Protein 3DHN (pdb70)

Organism: Bacteroides thetaiotaomicron (strain ATCC 29148 / DSM 2079 / JCM 5827 / CCUG 10774 / NCTC 10582 / VPI-5482 / E50) (NCBI:txid226186)

Radius of gyration: 16.66 Å; Cα contacts (8 Å, |Δi|>4): 402; chains: 1; bounding box: 47×48×40 Å

Solvent-accessible surface a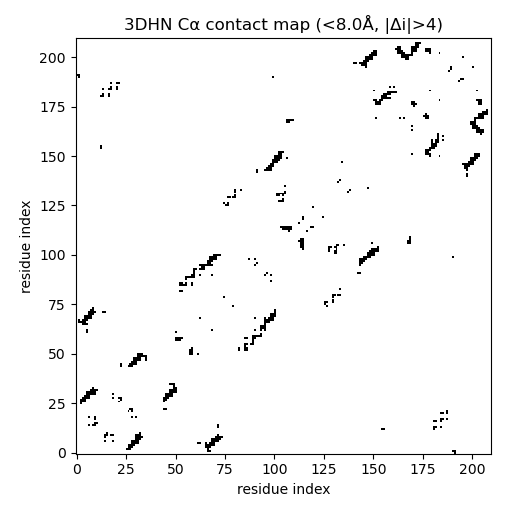rea: 11402 Å² total

B-factor: mean 38.13, std 8.8, range [13.3, 70.25]

Foldseek 3Di:
DFAEEEEEALDDLQSVLLVVLQVVVRHQYEYEHCDCVVDPDDDPSYHYYYFDLLDLQRLLVVLAPGQEYEYPDDWVPVSGLSSVVSNVNSNVNNPHAEYEEAE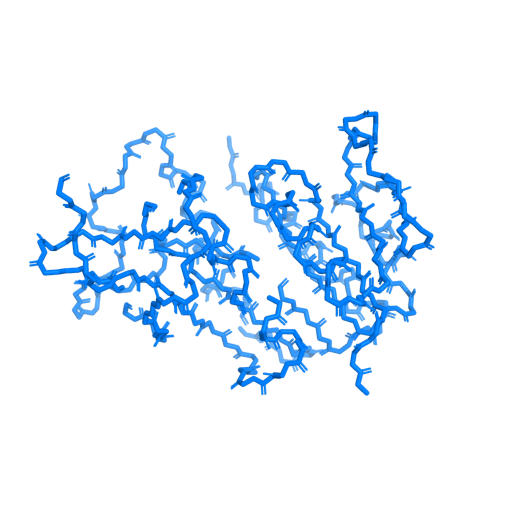QQQAAADVPHGVVPPPDDPVCVSTNVSRNCSCVPPLVDDSHWYEYEYEWNEEADDQPLDWDKFFRYDAEPVGGWHDHSNVSSNVVVCVVPPDGTSGYMYIGHHDDDD

Nearest PDB structures (foldseek):
  3dhn-assembly1_A  TM=1.003E+00  e=3.493E-45  Bacteroides thetaiotaomicron
  4jgb-assembly2_B  TM=8.885E-01  e=5.072E-21  Burkholderia pseudomallei K96243
  4jgb-assembly1_A  TM=8.930E-01  e=7.730E-21  Burkholderia pseudomallei K96243
  2zcv-assembly1_A  TM=7.170E-01  e=7.552E-07  Escherichia coli
  6c49-assembly1_A  TM=3.368E-01  e=5.350E-04  Acinetobacter baumannii

Sequence (210 aa):
KVKKIVLIGASGFVGSALLNEALNRGFEVTAVVRHPEKIKIENEHLKVKKADVSSLDEVCEVCKGADAVISAFNPIYDETIKVYLTIIDGVKKAGVNRFLVGGAGSLFIAPGLRLDSGEVPENILPGVKALGEFYLNFLKEKEIDWVFFSPAADRPGVRTGRYRLGKDDIVDIVGNSHISVEDYAAAIDELEHPKHHQERFTIGYLEHHH

Secondary structure (DSSP, 8-state):
---EEEEET--HHHHHHHHHHHHTTT-EEEEE-S-GGG-----TTEEEE---TT-HHHHHHHHTT-SEEEE------SHHHHHHHHHHHHHHHTT-SEE----STTSEEETTEE---S-S-GGGHHHHHHHHHHHHHT----SSEEEEEE-------------EEES-----TTS-----HHHHHH--HHHHS----SEEEEEE--S---

CATH classification: 3.40.50.720

InterPro domains:
  IPR016040 NAD(P)-binding domain [PF13460] (11-208)
  IPR036291 NAD(P)-binding domain superfamily [SSF51735] (4-218)
  IPR051606 Polyketide Oxidoreductase-like [PTHR43355] (3-218)

Structure (mmCIF, N/CA/C/O backbone):
data_3DHN
#
_entry.id   3DHN
#
_cell.length_a   51.339
_cell.length_b   54.007
_cell.length_c   93.451
_cell.angle_alpha   90.00
_cell.angle_beta   90.00
_cell.angle_gamma   90.00
#
_symmetry.space_group_name_H-M   'P 21 21 21'
#
loop_
_entity.id
_entity.type
_entity.pdbx_description
1 polymer 'NAD-dependent epimerase/dehydratase'
2 water water
#
loop_
_atom_site.group_PDB
_atom_site.id
_atom_site.type_symbol
_atom_site.label_atom_id
_atom_site.label_alt_id
_atom_site.label_comp_id
_atom_site.label_asym_id
_atom_site.label_entity_id
_atom_site.label_seq_id
_atom_site.pdbx_PDB_ins_code
_atom_site.Cartn_x
_atom_site.Cartn_y
_atom_site.Cartn_z
_atom_site.occupancy
_atom_site.B_iso_or_equiv
_atom_site.auth_seq_id
_atom_site.auth_comp_id
_atom_site.auth_asym_id
_atom_site.auth_atom_id
_atom_site.pdbx_PDB_model_num
ATOM 1 N N . LYS A 1 3 ? 14.729 25.073 12.881 1.00 47.38 3 LYS A N 1
ATOM 2 C CA . LYS A 1 3 ? 14.590 24.039 13.949 1.00 47.33 3 LYS A CA 1
ATOM 3 C C . LYS A 1 3 ? 15.207 24.526 15.253 1.00 46.76 3 LYS A C 1
ATOM 4 O O . LYS A 1 3 ? 15.980 25.487 15.269 1.00 46.63 3 LYS A O 1
ATOM 6 N N . VAL A 1 4 ? 14.867 23.858 16.348 1.00 44.89 4 VAL A N 1
ATOM 7 C CA . VAL A 1 4 ? 15.404 24.235 17.644 1.00 42.25 4 VAL A CA 1
ATOM 8 C C . VAL A 1 4 ? 16.801 23.646 17.818 1.00 40.91 4 VAL A C 1
ATOM 9 O O . VAL A 1 4 ? 17.003 22.445 17.648 1.00 40.18 4 VAL A O 1
ATOM 13 N N . LYS A 1 5 ? 17.763 24.502 18.153 1.00 39.99 5 LYS A N 1
ATOM 14 C CA . LYS A 1 5 ? 19.139 24.060 18.349 1.00 39.04 5 LYS A CA 1
ATOM 15 C C . LYS A 1 5 ? 19.703 24.497 19.698 1.00 39.76 5 LYS A C 1
ATOM 16 O O . LYS A 1 5 ? 20.277 23.690 20.428 1.00 39.43 5 LYS A O 1
ATOM 22 N N . LYS A 1 6 ? 19.541 25.776 20.031 1.00 41.17 6 LYS A N 1
ATOM 23 C CA . LYS A 1 6 ? 20.042 26.299 21.296 1.00 42.45 6 LYS A CA 1
ATOM 24 C C . LYS A 1 6 ? 18.937 26.440 22.335 1.00 41.79 6 LYS A C 1
ATOM 25 O O . LYS A 1 6 ? 17.901 27.053 22.072 1.00 41.62 6 LYS A O 1
ATOM 31 N N . ILE A 1 7 ? 19.172 25.881 23.518 1.00 41.00 7 ILE A N 1
ATOM 32 C CA . ILE A 1 7 ? 18.189 25.928 24.592 1.00 40.33 7 ILE A CA 1
ATOM 33 C C . ILE A 1 7 ? 18.799 26.206 25.959 1.00 39.25 7 ILE A C 1
ATOM 34 O O . ILE A 1 7 ? 19.999 26.001 26.184 1.00 39.13 7 ILE A O 1
ATOM 39 N N . VAL A 1 8 ? 17.953 26.679 26.866 1.00 37.27 8 VAL A N 1
ATOM 40 C CA . VAL A 1 8 ? 18.352 26.953 28.235 1.00 35.45 8 VAL A CA 1
ATOM 41 C C . VAL A 1 8 ? 17.523 26.028 29.122 1.00 35.72 8 VAL A C 1
ATOM 42 O O . VAL A 1 8 ? 16.311 25.901 28.933 1.00 34.65 8 VAL A O 1
ATOM 46 N N . LEU A 1 9 ? 18.177 25.380 30.081 1.00 35.98 9 LEU A N 1
ATOM 47 C CA . LEU A 1 9 ? 17.493 24.478 30.998 1.00 34.33 9 LEU A CA 1
ATOM 48 C C . LEU A 1 9 ? 17.625 25.076 32.393 1.00 34.09 9 LEU A C 1
ATOM 49 O O . LEU A 1 9 ? 18.715 25.085 32.973 1.00 34.09 9 LEU A O 1
ATOM 54 N N . ILE A 1 10 ? 16.526 25.597 32.923 1.00 32.56 10 ILE A N 1
ATOM 55 C CA . ILE A 1 10 ? 16.534 26.195 34.255 1.00 32.42 10 ILE A CA 1
ATOM 56 C C . ILE A 1 10 ? 16.230 25.144 35.325 1.00 33.02 10 ILE A C 1
ATOM 57 O O . ILE A 1 10 ? 15.195 24.463 35.280 1.00 32.90 10 ILE A O 1
ATOM 62 N N . GLY A 1 11 ? 17.146 25.013 36.280 1.00 32.78 11 GLY A N 1
ATOM 63 C CA . GLY A 1 11 ? 16.980 24.037 37.336 1.00 32.97 11 GLY A CA 1
ATOM 64 C C . GLY A 1 11 ? 17.437 22.680 36.842 1.00 33.01 11 GLY A C 1
ATOM 65 O O . GLY A 1 11 ? 16.763 21.664 37.047 1.00 33.45 11 GLY A O 1
ATOM 66 N N . ALA A 1 12 ? 18.592 22.670 36.181 1.00 32.91 12 ALA A N 1
ATOM 67 C CA . ALA A 1 12 ? 19.161 21.443 35.631 1.00 33.11 12 ALA A CA 1
ATOM 68 C C . ALA A 1 12 ? 19.789 20.560 36.701 1.00 32.80 12 ALA A C 1
ATOM 69 O O . ALA A 1 12 ? 20.901 20.063 36.528 1.00 35.56 12 ALA A O 1
ATOM 71 N N . SER A 1 13 ? 19.072 20.362 37.802 1.00 32.74 13 SER A N 1
ATOM 72 C CA . SER A 1 13 ? 19.559 19.535 38.901 1.00 32.68 13 SER A CA 1
ATOM 73 C C . SER A 1 13 ? 18.442 18.625 39.418 1.00 31.64 13 SER A C 1
ATOM 74 O O . SER A 1 13 ? 17.291 18.756 39.001 1.00 31.99 13 SER A O 1
ATOM 77 N N . GLY A 1 14 ? 18.784 17.713 40.325 1.00 30.44 14 GLY A N 1
ATOM 78 C CA . GLY A 1 14 ? 17.796 16.789 40.853 1.00 30.01 14 GLY A CA 1
ATOM 79 C C . GLY A 1 14 ? 17.569 15.638 39.882 1.00 30.07 14 GLY A C 1
ATOM 80 O O . GLY A 1 14 ? 18.172 15.594 38.808 1.00 28.78 14 GLY A O 1
ATOM 81 N N . PHE A 1 15 ? 16.712 14.691 40.246 1.00 29.01 15 PHE A N 1
ATOM 82 C CA . PHE A 1 15 ? 16.447 13.572 39.352 1.00 29.71 15 PHE A CA 1
ATOM 83 C C . PHE A 1 15 ? 15.934 14.061 37.983 1.00 30.15 15 PHE A C 1
ATOM 84 O O . PHE A 1 15 ? 16.481 13.703 36.936 1.00 30.04 15 PHE A O 1
ATOM 92 N N . VAL A 1 16 ? 14.899 14.899 37.993 1.00 29.48 16 VAL A N 1
ATOM 93 C CA . VAL A 1 16 ? 14.313 15.381 36.740 1.00 30.36 16 VAL A CA 1
ATOM 94 C C . VAL A 1 16 ? 15.202 16.325 35.924 1.00 29.25 16 VAL A C 1
ATOM 95 O O . VAL A 1 16 ? 15.379 16.123 34.724 1.00 28.78 16 VAL A O 1
ATOM 99 N N . GLY A 1 17 ? 15.754 17.346 36.573 1.00 29.27 17 GLY A N 1
ATOM 100 C CA . GLY A 1 17 ? 16.621 18.293 35.884 1.00 28.74 17 GLY A CA 1
ATOM 101 C C . GLY A 1 17 ? 17.833 17.630 35.249 1.00 28.91 17 GLY A C 1
ATOM 102 O O . GLY A 1 17 ? 18.239 17.984 34.133 1.00 28.48 17 GLY A O 1
ATOM 103 N N . SER A 1 18 ? 18.409 16.662 35.955 1.00 26.85 18 SER A N 1
ATOM 104 C CA . SER A 1 18 ? 19.573 15.942 35.456 1.00 28.06 18 SER A CA 1
ATOM 105 C C . SER A 1 18 ? 19.178 15.038 34.292 1.00 28.55 18 SER A C 1
ATOM 106 O O . SER A 1 18 ? 19.902 14.944 33.304 1.00 29.41 18 SER A O 1
ATOM 109 N N . ALA A 1 19 ? 18.030 14.375 34.408 1.00 29.24 19 ALA A N 1
ATOM 110 C CA . ALA A 1 19 ? 17.552 13.494 33.344 1.00 29.20 19 ALA A CA 1
ATOM 111 C C . ALA A 1 19 ? 17.312 14.277 32.045 1.00 31.20 19 ALA A C 1
ATOM 112 O O . ALA A 1 19 ? 17.566 13.765 30.950 1.00 29.55 19 ALA A O 1
ATOM 114 N N . LEU A 1 20 ? 16.825 15.514 32.174 1.00 30.84 20 LEU A N 1
ATOM 115 C CA . LEU A 1 20 ? 16.561 16.371 31.016 1.00 31.71 20 LEU A CA 1
ATOM 116 C C . LEU A 1 20 ? 17.875 16.861 30.397 1.00 31.99 20 LEU A C 1
ATOM 117 O O . LEU A 1 20 ? 18.010 16.956 29.180 1.00 30.93 20 LEU A O 1
ATOM 122 N N . LEU A 1 21 ? 18.840 17.163 31.259 1.00 32.49 21 LEU A N 1
ATOM 123 C CA . LEU A 1 21 ? 20.145 17.643 30.830 1.00 34.49 21 LEU A CA 1
ATOM 124 C C . LEU A 1 21 ? 20.863 16.623 29.949 1.00 34.92 21 LEU A C 1
ATOM 125 O O . LEU A 1 21 ? 21.331 16.954 28.861 1.00 34.52 21 LEU A O 1
ATOM 130 N N . ASN A 1 22 ? 20.934 15.383 30.421 1.00 36.69 22 ASN A N 1
ATOM 131 C CA . ASN A 1 22 ? 21.595 14.305 29.688 1.00 37.04 22 ASN A CA 1
ATOM 132 C C . ASN A 1 22 ? 20.857 13.916 28.405 1.00 37.60 22 ASN A C 1
ATOM 133 O O . ASN A 1 22 ? 21.488 13.677 27.364 1.00 37.60 22 ASN A O 1
ATOM 138 N N . GLU A 1 23 ? 19.530 13.850 28.473 1.00 36.20 23 GLU A N 1
ATOM 139 C CA . GLU A 1 23 ? 18.724 13.496 27.308 1.00 36.46 23 GLU A CA 1
ATOM 140 C C . GLU A 1 23 ? 18.870 14.516 26.175 1.00 37.28 23 GLU A C 1
ATOM 141 O O . GLU A 1 23 ? 18.907 14.147 25.003 1.00 38.12 23 GLU A O 1
ATOM 147 N N . ALA A 1 24 ? 18.953 15.797 26.522 1.00 37.53 24 ALA A N 1
ATOM 148 C CA . ALA A 1 24 ? 19.089 16.845 25.511 1.00 37.72 24 ALA A CA 1
ATOM 149 C C . ALA A 1 24 ? 20.475 16.855 24.856 1.00 37.89 24 ALA A C 1
ATOM 150 O O . ALA A 1 24 ? 20.595 17.053 23.643 1.00 37.61 24 ALA A O 1
ATOM 152 N N . LEU A 1 25 ? 21.522 16.658 25.649 1.00 37.06 25 LEU A N 1
ATOM 153 C CA . LEU A 1 25 ? 22.873 16.650 25.096 1.00 39.05 25 LEU A CA 1
ATOM 154 C C . LEU A 1 25 ? 23.059 15.432 24.195 1.00 39.94 25 LEU A C 1
ATOM 155 O O . LEU A 1 25 ? 23.643 15.534 23.116 1.00 41.80 25 LEU A O 1
ATOM 160 N N . ASN A 1 26 ? 22.547 14.286 24.636 1.00 40.49 26 ASN A N 1
ATOM 161 C CA . ASN A 1 26 ? 22.660 13.048 23.870 1.00 41.33 26 ASN A CA 1
ATOM 162 C C . ASN A 1 26 ? 21.983 13.136 22.504 1.00 41.47 26 ASN A C 1
ATOM 163 O O . ASN A 1 26 ? 22.251 12.326 21.614 1.00 40.96 26 ASN A O 1
ATOM 168 N N . ARG A 1 27 ? 21.103 14.115 22.339 1.00 42.08 27 ARG A N 1
ATOM 169 C CA . ARG A 1 27 ? 20.389 14.249 21.078 1.00 43.23 27 ARG A CA 1
ATOM 170 C C . ARG A 1 27 ? 20.811 15.433 20.215 1.00 43.11 27 ARG A C 1
ATOM 171 O O . ARG A 1 27 ? 20.081 15.862 19.316 1.00 43.63 27 ARG A O 1
ATOM 179 N N . GLY A 1 28 ? 21.996 15.956 20.507 1.00 43.18 28 GLY A N 1
ATOM 180 C CA . GLY A 1 28 ? 22.555 17.030 19.709 1.00 43.69 28 GLY A CA 1
ATOM 181 C C . GLY A 1 28 ? 22.232 18.474 20.005 1.00 43.40 28 GLY A C 1
ATOM 182 O O . GLY A 1 28 ? 22.558 19.342 19.198 1.00 44.19 28 GLY A O 1
ATOM 183 N N . PHE A 1 29 ? 21.616 18.749 21.146 1.00 42.31 29 PHE A N 1
ATOM 184 C CA . PHE A 1 29 ? 21.275 20.120 21.490 1.00 41.75 29 PHE A CA 1
ATOM 185 C C . PHE A 1 29 ? 22.392 20.846 22.216 1.00 42.54 29 PHE A C 1
ATOM 186 O O . PHE A 1 29 ? 23.156 20.242 22.974 1.00 42.57 29 PHE A O 1
ATOM 194 N N . GLU A 1 30 ? 22.485 22.149 21.975 1.00 43.53 30 GLU A N 1
ATOM 195 C CA . GLU A 1 30 ? 23.481 22.983 22.642 1.00 45.31 30 GLU A CA 1
ATOM 196 C C . GLU A 1 30 ? 22.733 23.511 23.861 1.00 44.59 30 GLU A C 1
ATOM 197 O O . GLU A 1 30 ? 21.736 24.224 23.735 1.00 45.46 30 GLU A O 1
ATOM 203 N N . VAL A 1 31 ? 23.211 23.158 25.047 1.00 43.40 31 VAL A N 1
ATOM 204 C CA . VAL A 1 31 ? 22.504 23.527 26.261 1.00 42.28 31 VAL A CA 1
ATOM 205 C C . VAL A 1 31 ? 23.201 24.428 27.261 1.00 42.09 31 VAL A C 1
ATOM 206 O O . VAL A 1 31 ? 24.394 24.276 27.530 1.00 42.82 31 VAL A O 1
ATOM 210 N N . THR A 1 32 ? 22.440 25.370 27.812 1.00 41.16 32 THR A N 1
ATOM 211 C CA . THR A 1 32 ? 22.940 26.249 28.853 1.00 40.55 32 THR A CA 1
ATOM 212 C C . THR A 1 32 ? 22.159 25.838 30.100 1.00 40.30 32 THR A C 1
ATOM 213 O O . THR A 1 32 ? 20.967 26.141 30.236 1.00 40.03 32 THR A O 1
ATOM 217 N N . ALA A 1 33 ? 22.827 25.119 30.997 1.00 39.08 33 ALA A N 1
ATOM 218 C CA . ALA A 1 33 ? 22.199 24.656 32.225 1.00 37.75 33 ALA A CA 1
ATOM 219 C C . ALA A 1 33 ? 22.377 25.681 33.328 1.00 37.97 33 ALA A C 1
ATOM 220 O O . ALA A 1 33 ? 23.485 26.150 33.572 1.00 38.29 33 ALA A O 1
ATOM 222 N N . VAL A 1 34 ? 21.280 26.025 33.993 1.00 36.96 34 VAL A N 1
ATOM 223 C CA . VAL A 1 34 ? 21.323 26.995 35.079 1.00 37.22 34 VAL A CA 1
ATOM 224 C C . VAL A 1 34 ? 21.005 26.276 36.383 1.00 37.72 34 VAL A C 1
ATOM 225 O O . VAL A 1 34 ? 19.928 25.690 36.533 1.00 37.67 34 VAL A O 1
ATOM 229 N N . VAL A 1 35 ? 21.943 26.326 37.327 1.00 38.83 35 VAL A N 1
ATOM 230 C CA . VAL A 1 35 ? 21.773 25.648 38.611 1.00 39.15 35 VAL A CA 1
ATOM 231 C C . VAL A 1 35 ? 22.312 26.477 39.771 1.00 40.21 35 VAL A C 1
ATOM 232 O O . VAL A 1 35 ? 23.034 27.447 39.560 1.00 40.50 35 VAL A O 1
ATOM 236 N N . ARG A 1 36 ? 21.957 26.095 40.994 1.00 40.72 36 ARG A N 1
ATOM 237 C CA . ARG A 1 36 ? 22.443 26.807 42.174 1.00 43.19 36 ARG A CA 1
ATOM 238 C C . ARG A 1 36 ? 23.845 26.356 42.563 1.00 42.37 36 ARG A C 1
ATOM 239 O O . ARG A 1 36 ? 24.615 27.140 43.113 1.00 43.65 36 ARG A O 1
ATOM 247 N N . HIS A 1 37 ? 24.170 25.096 42.278 1.00 41.59 37 HIS A N 1
ATOM 248 C CA . HIS A 1 37 ? 25.472 24.529 42.627 1.00 41.27 37 HIS A CA 1
ATOM 249 C C . HIS A 1 37 ? 26.148 23.873 41.423 1.00 41.05 37 HIS A C 1
ATOM 250 O O . HIS A 1 37 ? 26.011 22.670 41.198 1.00 39.14 37 HIS A O 1
ATOM 257 N N . PRO A 1 38 ? 26.902 24.660 40.638 1.00 41.34 38 PRO A N 1
ATOM 258 C CA . PRO A 1 38 ? 27.606 24.172 39.448 1.00 41.59 38 PRO A CA 1
ATOM 259 C C . PRO A 1 38 ? 28.561 23.021 39.761 1.00 42.05 38 PRO A C 1
ATOM 260 O O . P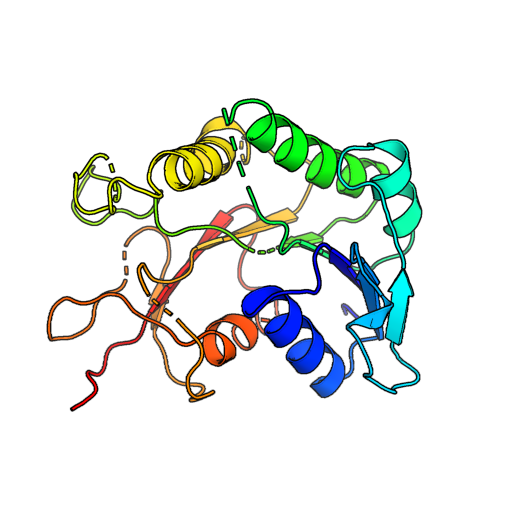RO A 1 38 ? 28.771 22.123 38.939 1.00 40.82 38 PRO A O 1
ATOM 264 N N . GLU A 1 39 ? 29.131 23.058 40.961 1.00 43.28 39 GLU A N 1
ATOM 265 C CA . GLU A 1 39 ? 30.071 22.040 41.407 1.00 44.86 39 GLU A CA 1
ATOM 266 C C . GLU A 1 39 ? 29.520 20.618 41.309 1.00 44.77 39 GLU A C 1
ATOM 267 O O . GLU A 1 39 ? 30.274 19.672 41.081 1.00 45.26 39 GLU A O 1
ATOM 273 N N . LYS A 1 40 ? 28.211 20.457 41.470 1.00 43.77 40 LYS A N 1
ATOM 274 C CA . LYS A 1 40 ? 27.613 19.126 41.403 1.00 42.68 40 LYS A CA 1
ATOM 275 C C . LYS A 1 40 ? 27.604 18.509 40.004 1.00 42.43 40 LYS A C 1
ATOM 276 O O . LYS A 1 40 ? 27.442 17.299 39.866 1.00 42.20 40 LYS A O 1
ATOM 282 N N . ILE A 1 41 ? 27.774 19.338 38.976 1.00 41.37 41 ILE A N 1
ATOM 283 C CA . ILE A 1 41 ? 27.787 18.864 37.594 1.00 42.05 41 ILE A CA 1
ATOM 284 C C . ILE A 1 41 ? 29.210 18.639 37.079 1.00 42.60 41 ILE A C 1
ATOM 285 O O . ILE A 1 41 ? 30.023 19.563 37.046 1.00 41.86 41 ILE A O 1
ATOM 290 N N . LYS A 1 42 ? 29.499 17.407 36.668 1.00 43.86 42 LYS A N 1
ATOM 291 C CA . LYS A 1 42 ? 30.820 17.063 36.153 1.00 46.07 42 LYS A CA 1
ATOM 292 C C . LYS A 1 42 ? 30.754 16.608 34.700 1.00 46.80 42 LYS A C 1
ATOM 293 O O . LYS A 1 42 ? 31.671 15.958 34.204 1.00 47.03 42 LYS A O 1
ATOM 299 N N . ILE A 1 43 ? 29.662 16.938 34.018 1.00 47.52 43 ILE A N 1
ATOM 300 C CA . ILE A 1 43 ? 29.513 16.561 32.621 1.00 47.66 43 ILE A CA 1
ATOM 301 C C . ILE A 1 43 ? 30.509 17.348 31.777 1.00 48.50 43 ILE A C 1
ATOM 302 O O . ILE A 1 43 ? 30.676 18.557 31.953 1.00 47.66 43 ILE A O 1
ATOM 307 N N . GLU A 1 44 ? 31.169 16.649 30.862 1.00 48.94 44 GLU A N 1
ATOM 308 C CA . GLU A 1 44 ? 32.159 17.263 29.992 1.00 50.61 44 GLU A CA 1
ATOM 309 C C . GLU A 1 44 ? 31.661 17.137 28.554 1.00 50.91 44 GLU A C 1
ATOM 310 O O . GLU A 1 44 ? 31.553 16.030 28.017 1.00 50.88 44 GLU A O 1
ATOM 316 N N . ASN A 1 45 ? 31.348 18.276 27.942 1.00 51.54 45 ASN A N 1
ATOM 317 C CA . ASN A 1 45 ? 30.817 18.316 26.579 1.00 51.77 45 ASN A CA 1
ATOM 318 C C . ASN A 1 45 ? 30.903 19.747 26.045 1.00 52.25 45 ASN A C 1
ATOM 319 O O . ASN A 1 45 ? 30.536 20.696 26.735 1.00 52.16 45 ASN A O 1
ATOM 324 N N . GLU A 1 46 ? 31.389 19.903 24.818 1.00 53.75 46 GLU A N 1
ATOM 325 C CA . GLU A 1 46 ? 31.538 21.235 24.238 1.00 55.31 46 GLU A CA 1
ATOM 326 C C . GLU A 1 46 ? 30.224 21.952 23.931 1.00 55.15 46 GLU A C 1
ATOM 327 O O . GLU A 1 46 ? 30.215 23.148 23.657 1.00 55.48 46 GLU A O 1
ATOM 333 N N . HIS A 1 47 ? 29.115 21.223 23.973 1.00 54.87 47 HIS A N 1
ATOM 334 C CA . HIS A 1 47 ? 27.803 21.805 23.714 1.00 53.96 47 HIS A CA 1
ATOM 335 C C . HIS A 1 47 ? 27.119 22.168 25.027 1.00 52.32 47 HIS A C 1
ATOM 336 O O . HIS A 1 47 ? 25.902 22.336 25.071 1.00 51.24 47 HIS A O 1
ATOM 343 N N . LEU A 1 48 ? 27.902 22.297 26.096 1.00 50.77 48 LEU A N 1
ATOM 344 C CA . LEU A 1 48 ? 27.338 22.615 27.405 1.00 49.42 48 LEU A CA 1
ATOM 345 C C . LEU A 1 48 ? 27.964 23.796 28.140 1.00 49.27 48 LEU A C 1
ATOM 346 O O . LEU A 1 48 ? 29.189 23.907 28.245 1.00 48.92 48 LEU A O 1
ATOM 351 N N . LYS A 1 49 ? 27.103 24.670 28.656 1.00 48.50 49 LYS A N 1
ATOM 352 C CA . LYS A 1 49 ? 27.521 25.824 29.444 1.00 48.11 49 LYS A CA 1
ATOM 353 C C . LYS A 1 49 ? 26.757 25.784 30.761 1.00 47.22 49 LYS A C 1
ATOM 354 O O . LYS A 1 49 ? 25.534 25.621 30.773 1.00 46.97 49 LYS A O 1
ATOM 360 N N . VAL A 1 50 ? 27.476 25.938 31.866 1.00 46.40 50 VAL A N 1
ATOM 361 C CA . VAL A 1 50 ? 26.863 25.917 33.188 1.00 46.24 50 VAL A CA 1
ATOM 362 C C . VAL A 1 50 ? 26.873 27.322 33.777 1.00 46.68 50 VAL A C 1
ATOM 363 O O . VAL A 1 50 ? 27.915 27.969 33.831 1.00 45.91 50 VAL A O 1
ATOM 367 N N . LYS A 1 51 ? 25.714 27.791 34.223 1.00 46.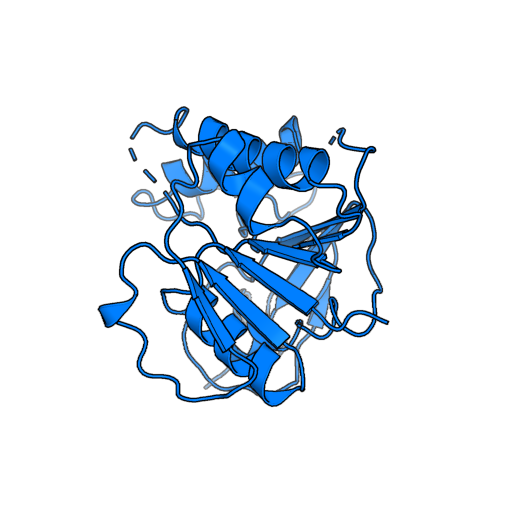61 51 LYS A N 1
ATOM 368 C CA . LYS A 1 51 ? 25.623 29.135 34.784 1.00 47.13 51 LYS A CA 1
ATOM 369 C C . LYS A 1 51 ? 24.755 29.219 36.029 1.00 47.23 51 LYS A C 1
ATOM 370 O O . LYS A 1 51 ? 23.857 28.399 36.229 1.00 47.39 51 LYS A O 1
ATOM 376 N N . LYS A 1 52 ? 25.034 30.230 36.852 1.00 48.31 52 LYS A N 1
ATOM 377 C CA . LYS A 1 52 ? 24.269 30.502 38.066 1.00 49.42 52 LYS A CA 1
ATOM 378 C C . LYS A 1 52 ? 23.364 31.692 37.786 1.00 50.48 52 LYS A C 1
ATOM 379 O O . LYS A 1 52 ? 23.769 32.646 37.117 1.00 50.76 52 LYS A O 1
ATOM 385 N N . ALA A 1 53 ? 22.140 31.636 38.292 1.00 50.62 53 ALA A N 1
ATOM 386 C CA . ALA A 1 53 ? 21.197 32.728 38.108 1.00 51.76 53 ALA A CA 1
ATOM 387 C C . ALA A 1 53 ? 20.234 32.775 39.282 1.00 52.21 53 ALA A C 1
ATOM 388 O O . ALA A 1 53 ? 19.935 31.748 39.887 1.00 53.46 53 ALA A O 1
ATOM 390 N N . ASP A 1 54 ? 19.761 33.969 39.612 1.00 51.90 54 ASP A N 1
ATOM 391 C CA . ASP A 1 54 ? 18.810 34.118 40.704 1.00 51.31 54 ASP A CA 1
ATOM 392 C C . ASP A 1 54 ? 17.410 33.991 40.106 1.00 50.73 54 ASP A C 1
ATOM 393 O O . ASP A 1 54 ? 16.794 34.984 39.721 1.00 49.14 54 ASP A O 1
ATOM 398 N N . VAL A 1 55 ? 16.914 32.760 40.031 1.00 50.44 55 VAL A N 1
ATOM 399 C CA . VAL A 1 55 ? 15.603 32.488 39.458 1.00 50.01 55 VAL A CA 1
ATOM 400 C C . VAL A 1 55 ? 14.482 33.400 39.968 1.00 49.21 55 VAL A C 1
ATOM 401 O O . VAL A 1 55 ? 13.450 33.533 39.312 1.00 48.79 55 VAL A O 1
ATOM 405 N N . SER A 1 56 ? 14.683 34.031 41.123 1.00 48.51 56 SER A N 1
ATOM 406 C CA . SER A 1 56 ? 13.668 34.924 41.681 1.00 47.39 56 SER A CA 1
ATOM 407 C C . SER A 1 56 ? 13.817 36.353 41.147 1.00 47.74 56 SER A C 1
ATOM 408 O O . SER A 1 56 ? 12.985 37.223 41.419 1.00 47.78 56 SER A O 1
ATOM 411 N N . SER A 1 57 ? 14.879 36.583 40.380 1.00 47.22 57 SER A N 1
ATOM 412 C CA . SER A 1 57 ? 15.168 37.888 39.792 1.00 47.08 57 SER A CA 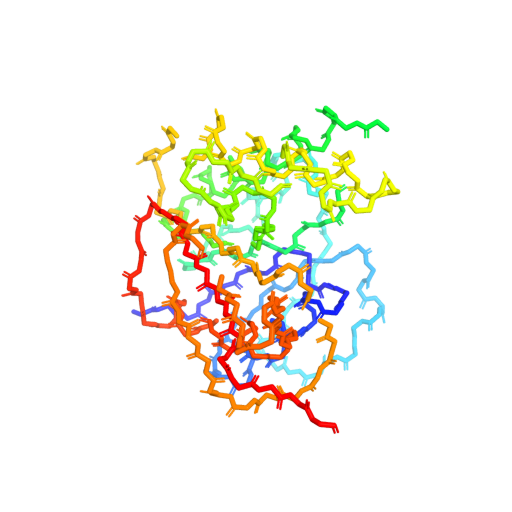1
ATOM 413 C C . SER A 1 57 ? 14.791 37.943 38.315 1.00 46.71 57 SER A C 1
ATOM 414 O O . SER A 1 57 ? 15.378 37.239 37.489 1.00 47.95 57 SER A O 1
ATOM 417 N N . LEU A 1 58 ? 13.822 38.791 37.986 1.00 46.27 58 LEU A N 1
ATOM 418 C CA . LEU A 1 58 ? 13.352 38.940 36.613 1.00 45.56 58 LEU A CA 1
ATOM 419 C C . LEU A 1 58 ? 14.489 39.282 35.662 1.00 45.79 58 LEU A C 1
ATOM 420 O O . LEU A 1 58 ? 14.629 38.671 34.605 1.00 44.48 58 LEU A O 1
ATOM 425 N N . ASP A 1 59 ? 15.312 40.252 36.049 1.00 47.11 59 ASP A N 1
ATOM 426 C CA . ASP A 1 59 ? 16.427 40.671 35.205 1.00 47.83 59 ASP A CA 1
ATOM 427 C C . ASP A 1 59 ? 17.454 39.579 34.957 1.00 46.56 59 ASP A C 1
ATOM 428 O O . ASP A 1 59 ? 18.038 39.516 33.875 1.00 46.91 59 ASP A O 1
ATOM 433 N N . GLU A 1 60 ? 17.685 38.719 35.947 1.00 46.26 60 GLU A N 1
ATOM 434 C CA . GLU A 1 60 ? 18.654 37.640 35.777 1.00 45.06 60 GLU A CA 1
ATOM 435 C C . GLU A 1 60 ? 18.109 36.529 34.874 1.00 43.36 60 GLU A C 1
ATOM 436 O O . GLU A 1 60 ? 18.846 35.971 34.058 1.00 41.08 60 GLU A O 1
ATOM 442 N N . VAL A 1 61 ? 16.824 36.216 35.008 1.00 42.68 61 VAL A N 1
ATOM 443 C CA . VAL A 1 61 ? 16.213 35.194 34.162 1.00 41.57 61 VAL A CA 1
ATOM 444 C C . VAL A 1 61 ? 16.189 35.684 32.710 1.00 42.08 61 VAL A C 1
ATOM 445 O O . VAL A 1 61 ? 16.474 34.926 31.783 1.00 42.25 61 VAL A O 1
ATOM 449 N N . CYS A 1 62 ? 15.849 36.955 32.518 1.00 42.96 62 CYS A N 1
ATOM 450 C CA . CYS A 1 62 ? 15.796 37.540 31.176 1.00 44.34 62 CYS A CA 1
ATOM 451 C C . CYS A 1 62 ? 17.154 37.503 30.477 1.00 44.72 62 CYS A C 1
ATOM 452 O O . CYS A 1 62 ? 17.263 37.130 29.307 1.00 44.85 62 CYS A O 1
ATOM 455 N N . GLU A 1 63 ? 18.189 37.886 31.214 1.00 45.88 63 GLU A N 1
ATOM 456 C CA . GLU A 1 63 ? 19.543 37.949 30.679 1.00 46.25 63 GLU A CA 1
ATOM 457 C C . GLU A 1 63 ? 20.120 36.628 30.178 1.00 45.07 63 GLU A C 1
ATOM 458 O O . GLU A 1 63 ? 20.697 36.581 29.088 1.00 44.96 63 GLU A O 1
ATOM 464 N N . VAL A 1 64 ? 19.964 35.559 30.960 1.00 45.32 64 VAL A N 1
ATOM 465 C CA . VAL A 1 64 ? 20.505 34.253 30.576 1.00 44.82 64 VAL A CA 1
ATOM 466 C C . VAL A 1 64 ? 19.749 33.551 29.446 1.00 44.69 64 VAL A C 1
ATOM 467 O O . VAL A 1 64 ? 20.300 32.669 28.785 1.00 43.78 64 VAL A O 1
ATOM 471 N N . CYS A 1 65 ? 18.498 33.940 29.212 1.00 43.96 65 CYS A N 1
ATOM 472 C CA . CYS A 1 65 ? 17.697 33.316 28.160 1.00 45.20 65 CYS A CA 1
ATOM 473 C C . CYS A 1 65 ? 17.799 34.002 26.796 1.00 45.58 65 CYS A C 1
ATOM 474 O O . CYS A 1 65 ? 17.327 33.464 25.793 1.00 45.13 65 CYS A O 1
ATOM 477 N N . LYS A 1 66 ? 18.408 35.185 26.753 1.00 46.19 66 LYS A N 1
ATOM 478 C CA . LYS A 1 66 ? 18.561 35.911 25.491 1.00 47.22 66 LYS A CA 1
ATOM 479 C C . LYS A 1 66 ? 19.249 35.065 24.422 1.00 46.93 66 LYS A C 1
ATOM 480 O O . LYS A 1 66 ? 20.296 34.466 24.671 1.00 47.79 66 LYS A O 1
ATOM 486 N N . GLY A 1 67 ? 18.653 35.021 23.235 1.00 47.13 67 GLY A N 1
ATOM 487 C CA . GLY A 1 67 ? 19.238 34.277 22.133 1.00 46.34 67 GLY A CA 1
ATOM 488 C C . GLY A 1 67 ? 18.816 32.827 21.981 1.00 46.31 67 GLY A C 1
ATOM 489 O O . GLY A 1 67 ? 18.994 32.226 20.917 1.00 46.01 67 GLY A O 1
ATOM 490 N N . ALA A 1 68 ? 18.252 32.255 23.036 1.00 45.77 68 ALA A N 1
ATOM 491 C CA . ALA A 1 68 ? 17.836 30.865 22.985 1.00 45.25 68 ALA A CA 1
ATOM 492 C C . ALA A 1 68 ? 16.653 30.641 22.046 1.00 43.96 68 ALA A C 1
ATOM 493 O O . ALA A 1 68 ? 15.811 31.523 21.858 1.00 44.57 68 ALA A O 1
ATOM 495 N N . ASP A 1 69 ? 16.612 29.451 21.452 1.00 42.89 69 ASP A N 1
ATOM 496 C CA . ASP A 1 69 ? 15.534 29.065 20.549 1.00 42.27 69 ASP A CA 1
ATOM 497 C C . ASP A 1 69 ? 14.319 28.651 21.394 1.00 41.18 69 ASP A C 1
ATOM 498 O O . ASP A 1 69 ? 13.173 28.814 20.977 1.00 40.85 69 ASP A O 1
ATOM 503 N N . ALA A 1 70 ? 14.583 28.115 22.584 1.00 39.38 70 ALA A N 1
ATOM 504 C CA . ALA A 1 70 ? 13.532 27.683 23.508 1.00 36.48 70 ALA A CA 1
ATOM 505 C C . ALA A 1 70 ? 14.094 27.530 24.917 1.00 35.03 70 ALA A C 1
ATOM 506 O O . ALA A 1 70 ? 15.311 27.382 25.110 1.00 33.08 70 ALA A O 1
ATOM 508 N N . VAL A 1 71 ? 13.200 27.570 25.899 1.00 32.74 71 VAL A N 1
ATOM 509 C CA . VAL A 1 71 ? 13.585 27.431 27.297 1.00 30.89 71 VAL A CA 1
ATOM 510 C C . VAL A 1 71 ? 12.730 26.371 27.984 1.00 30.79 71 VAL A C 1
ATOM 511 O O . VAL A 1 71 ? 11.514 26.333 27.810 1.00 28.77 71 VAL A O 1
ATOM 515 N N . ILE A 1 72 ? 13.382 25.504 28.753 1.00 30.57 72 ILE A N 1
ATOM 516 C CA . ILE A 1 72 ? 12.701 24.469 29.513 1.00 29.64 72 ILE A CA 1
ATOM 517 C C . ILE A 1 72 ? 13.028 24.756 30.972 1.00 30.45 72 ILE A C 1
ATOM 518 O O . ILE A 1 72 ? 14.193 24.966 31.320 1.00 30.37 72 ILE A O 1
ATOM 523 N N . SER A 1 73 ? 12.008 24.781 31.825 1.00 31.09 73 SER A N 1
ATOM 524 C CA . SER A 1 73 ? 12.235 25.026 33.240 1.00 30.73 73 SER A CA 1
ATOM 525 C C . SER A 1 73 ? 11.825 23.836 34.103 1.00 29.89 73 SER A C 1
ATOM 526 O O . SER A 1 73 ? 10.681 23.372 34.031 1.00 30.35 73 SER A O 1
ATOM 529 N N . ALA A 1 74 ? 12.766 23.351 34.910 1.00 30.11 74 ALA A N 1
ATOM 530 C CA . ALA A 1 74 ? 12.531 22.234 35.824 1.00 30.20 74 ALA A CA 1
ATOM 531 C C . ALA A 1 74 ? 12.648 22.714 37.278 1.00 32.62 74 ALA A C 1
ATOM 532 O O . ALA A 1 74 ? 12.953 21.930 38.182 1.00 30.42 74 ALA A O 1
ATOM 534 N N . PHE A 1 75 ? 12.402 24.004 37.494 1.00 33.66 75 PHE A N 1
ATOM 535 C CA . PHE A 1 75 ? 12.478 24.603 38.821 1.00 37.14 75 PHE A CA 1
ATOM 536 C C . PHE A 1 75 ? 11.555 23.972 39.863 1.00 40.35 75 PHE A C 1
ATOM 537 O O . PHE A 1 75 ? 10.371 23.731 39.612 1.00 39.68 75 PHE A O 1
ATOM 545 N N . ASN A 1 76 ? 12.118 23.738 41.044 1.00 43.84 76 ASN A N 1
ATOM 546 C CA . ASN A 1 76 ? 11.404 23.176 42.185 1.00 49.98 76 ASN A CA 1
ATOM 547 C C . ASN A 1 76 ? 12.203 23.565 43.433 1.00 52.02 76 ASN A C 1
ATOM 548 O O . ASN A 1 76 ? 13.431 23.599 43.400 1.00 54.19 76 ASN A O 1
ATOM 553 N N . PRO A 1 77 ? 11.519 23.891 44.541 1.00 54.15 77 PRO A N 1
ATOM 554 C CA . PRO A 1 77 ? 10.069 23.923 44.723 1.00 55.25 77 PRO A CA 1
ATOM 555 C C . PRO A 1 77 ? 9.567 25.339 44.983 1.00 56.34 77 PRO A C 1
ATOM 556 O O . PRO A 1 77 ? 9.962 25.973 45.964 1.00 57.09 77 PRO A O 1
ATOM 560 N N . ILE A 1 84 ? 5.766 27.819 53.757 1.00 39.37 84 ILE A N 1
ATOM 561 C CA . ILE A 1 84 ? 4.838 28.726 53.099 1.00 38.92 84 ILE A CA 1
ATOM 562 C C . ILE A 1 84 ? 4.973 28.648 51.583 1.00 41.24 84 ILE A C 1
ATOM 563 O O . ILE A 1 84 ? 6.017 28.239 51.060 1.00 44.64 84 ILE A O 1
ATOM 568 N N . TYR A 1 85 ? 3.905 29.022 50.882 1.00 43.51 85 TYR A N 1
ATOM 569 C CA . TYR A 1 85 ? 3.903 28.973 49.425 1.00 44.32 85 TYR A CA 1
ATOM 570 C C . TYR A 1 85 ? 2.898 29.919 48.774 1.00 47.11 85 TYR A C 1
ATOM 571 O O . TYR A 1 85 ? 1.748 29.560 48.499 1.00 48.66 85 TYR A O 1
ATOM 573 N N . ASP A 1 86 ? 3.361 31.144 48.570 1.00 48.51 86 ASP A N 1
ATOM 574 C CA . ASP A 1 86 ? 2.641 32.218 47.901 1.00 50.46 86 ASP A CA 1
ATOM 575 C C . ASP A 1 86 ? 3.857 32.897 47.295 1.00 50.78 86 ASP A C 1
ATOM 576 O O . ASP A 1 86 ? 3.773 33.719 46.381 1.00 51.85 86 ASP A O 1
ATOM 578 N N . GLU A 1 87 ? 4.999 32.491 47.846 1.00 50.77 87 GLU A N 1
ATOM 579 C CA . GLU A 1 87 ? 6.324 32.922 47.444 1.00 49.92 87 GLU A CA 1
ATOM 580 C C . GLU A 1 87 ? 6.670 32.073 46.227 1.00 49.40 87 GLU A C 1
ATOM 581 O O . GLU A 1 87 ? 7.240 32.558 45.250 1.00 49.03 87 GLU A O 1
ATOM 583 N N . THR A 1 88 ? 6.314 30.796 46.295 1.00 49.46 88 THR A N 1
ATOM 584 C CA . THR A 1 88 ? 6.579 29.862 45.206 1.00 48.95 88 THR A CA 1
ATOM 585 C C . THR A 1 88 ? 5.862 30.318 43.939 1.00 48.44 88 THR A C 1
ATOM 586 O O . THR A 1 88 ? 6.489 30.520 42.899 1.00 48.12 88 THR A O 1
ATOM 590 N N . ILE A 1 89 ? 4.545 30.476 44.034 1.00 47.23 89 ILE A N 1
ATOM 591 C CA . ILE A 1 89 ? 3.743 30.934 42.902 1.00 46.54 89 ILE A CA 1
ATOM 592 C C . ILE A 1 89 ? 4.409 32.164 42.288 1.00 45.20 89 ILE A C 1
ATOM 593 O O . ILE A 1 89 ? 4.458 32.318 41.067 1.00 44.29 89 ILE A O 1
ATOM 598 N N . LYS A 1 90 ? 4.917 33.036 43.156 1.00 44.32 90 LYS A N 1
ATOM 599 C CA . LYS A 1 90 ? 5.565 34.266 42.730 1.00 43.12 90 LYS A CA 1
ATOM 600 C C . LYS A 1 90 ? 6.797 33.988 41.879 1.00 42.04 90 LYS A C 1
ATOM 601 O O . LYS A 1 90 ? 7.055 34.703 40.911 1.00 42.51 90 LYS A O 1
ATOM 603 N N . VAL A 1 91 ? 7.550 32.953 42.236 1.00 40.69 91 VAL A N 1
ATOM 604 C CA . VAL A 1 91 ? 8.754 32.603 41.486 1.00 39.64 91 VAL A CA 1
ATOM 605 C C . VAL A 1 91 ? 8.428 31.962 40.137 1.00 37.85 91 VAL A C 1
ATOM 606 O O . VAL A 1 91 ? 9.147 32.184 39.158 1.00 35.73 91 VAL A O 1
ATOM 610 N N . TYR A 1 92 ? 7.362 31.161 40.090 1.00 36.18 92 TYR A N 1
ATOM 611 C CA . TYR A 1 92 ? 6.958 30.523 38.838 1.00 36.25 92 TYR A CA 1
ATOM 612 C C . TYR A 1 92 ? 6.658 31.616 37.816 1.00 36.28 92 TYR A C 1
ATOM 613 O O . TYR A 1 92 ? 6.972 31.480 36.633 1.00 36.04 92 TYR A O 1
ATOM 622 N N . LEU A 1 93 ? 6.049 32.703 38.290 1.00 36.67 93 LEU A N 1
ATOM 623 C CA . LEU A 1 93 ? 5.695 33.836 37.436 1.00 36.24 93 LEU A CA 1
ATOM 624 C C . LEU A 1 93 ? 6.912 34.588 36.917 1.00 34.77 93 LEU A C 1
ATOM 625 O O . LEU A 1 93 ? 6.989 34.914 35.732 1.00 33.08 93 LEU A O 1
ATOM 630 N N . THR A 1 94 ? 7.850 34.879 37.814 1.00 35.95 94 THR A N 1
ATOM 631 C CA . THR A 1 94 ? 9.070 35.600 37.452 1.00 35.50 94 THR A CA 1
ATOM 632 C C . THR A 1 94 ? 9.822 34.890 36.331 1.00 35.08 94 THR A C 1
ATOM 633 O O . THR A 1 94 ? 10.395 35.528 35.453 1.00 35.26 94 THR A O 1
ATOM 637 N N . ILE A 1 95 ? 9.816 33.563 36.366 1.00 35.12 95 ILE A N 1
ATOM 638 C CA . ILE A 1 95 ? 10.501 32.779 35.346 1.00 34.40 95 ILE A CA 1
ATOM 639 C C . ILE A 1 95 ? 9.893 32.940 33.956 1.00 33.37 95 ILE A C 1
ATOM 640 O O . ILE A 1 95 ? 10.602 33.265 33.000 1.00 33.46 95 ILE A O 1
ATOM 645 N N . ILE A 1 96 ? 8.588 32.718 33.835 1.00 33.8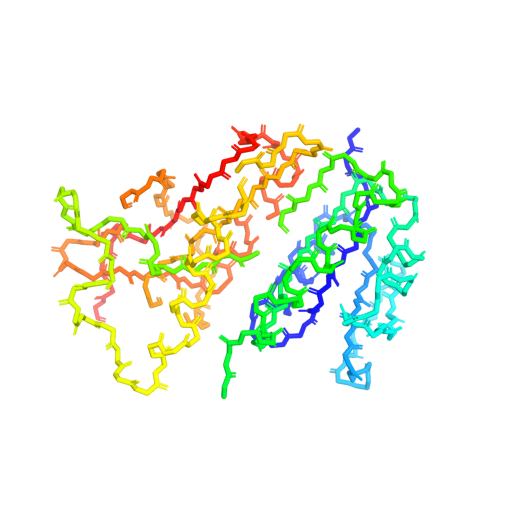5 96 ILE A N 1
ATOM 646 C CA . ILE A 1 96 ? 7.940 32.829 32.530 1.00 34.33 96 ILE A CA 1
ATOM 647 C C . ILE A 1 96 ? 7.972 34.262 32.013 1.00 34.95 96 ILE A C 1
ATOM 648 O O . ILE A 1 96 ? 8.105 34.492 30.811 1.00 34.18 96 ILE A O 1
ATOM 653 N N . ASP A 1 97 ? 7.865 35.228 32.917 1.00 36.77 97 ASP A N 1
ATOM 654 C CA . ASP A 1 97 ? 7.913 36.622 32.503 1.00 38.25 97 ASP A CA 1
ATOM 655 C C . ASP A 1 97 ? 9.340 36.993 32.103 1.00 38.04 97 ASP A C 1
ATOM 656 O O . ASP A 1 97 ? 9.553 37.854 31.249 1.00 38.42 97 ASP A O 1
ATOM 661 N N . GLY A 1 98 ? 10.320 36.328 32.707 1.00 38.52 98 GLY A N 1
ATOM 662 C CA . GLY A 1 98 ? 11.703 36.612 32.356 1.00 36.78 98 GLY A CA 1
ATOM 663 C C . GLY A 1 98 ? 11.975 36.051 30.976 1.00 36.09 98 GLY A C 1
ATOM 664 O O . GLY A 1 98 ? 12.710 36.642 30.184 1.00 36.62 98 GLY A O 1
ATOM 665 N N . VAL A 1 99 ? 11.376 34.899 30.688 1.00 33.69 99 VAL A N 1
ATOM 666 C CA . VAL A 1 99 ? 11.538 34.246 29.394 1.00 31.91 99 VAL A CA 1
ATOM 667 C C . VAL A 1 99 ? 10.867 35.055 28.274 1.00 32.97 99 VAL A C 1
ATOM 668 O O . VAL A 1 99 ? 11.394 35.147 27.161 1.00 30.58 99 VAL A O 1
ATOM 672 N N . LYS A 1 100 ? 9.711 35.641 28.568 1.00 32.83 100 LYS A N 1
ATOM 673 C CA . LYS A 1 100 ? 9.003 36.444 27.569 1.00 35.59 100 LYS A CA 1
ATOM 674 C C . LYS A 1 100 ? 9.762 37.741 27.279 1.00 37.00 100 LYS A C 1
ATOM 675 O O . LYS A 1 100 ? 9.890 38.152 26.129 1.00 37.49 100 LYS A O 1
ATOM 681 N N . LYS A 1 101 ? 10.279 38.373 28.326 1.00 39.18 101 LYS A N 1
ATOM 682 C CA . LYS A 1 101 ? 11.001 39.625 28.156 1.00 40.97 101 LYS A CA 1
ATOM 683 C C . LYS A 1 101 ? 12.299 39.441 27.377 1.00 41.32 101 LYS A C 1
ATOM 684 O O . LYS A 1 101 ? 12.851 40.407 26.856 1.00 42.80 101 LYS A O 1
ATOM 690 N N . ALA A 1 102 ? 12.772 38.200 27.283 1.00 40.74 102 ALA A N 1
ATOM 691 C CA . ALA A 1 102 ? 14.001 37.900 26.559 1.00 40.08 102 ALA A CA 1
ATOM 692 C C . ALA A 1 102 ? 13.734 37.708 25.068 1.00 40.22 102 ALA A C 1
ATOM 693 O O . ALA A 1 102 ? 14.663 37.681 24.259 1.00 39.89 102 ALA A O 1
ATOM 695 N N . GLY A 1 103 ? 12.463 37.553 24.712 1.00 40.17 103 GLY A N 1
ATOM 696 C CA . GLY A 1 103 ? 12.111 37.386 23.312 1.00 39.95 103 GLY A CA 1
ATOM 697 C C . GLY A 1 103 ? 11.947 35.974 22.776 1.00 39.52 103 GLY A C 1
ATOM 698 O O . GLY A 1 103 ? 11.744 35.801 21.571 1.00 38.72 103 GLY A O 1
ATOM 699 N N . VAL A 1 104 ? 12.019 34.960 23.638 1.00 39.00 104 VAL A N 1
ATOM 700 C CA . VAL A 1 104 ? 11.871 33.582 23.161 1.00 36.88 104 VAL A CA 1
ATOM 701 C C . VAL A 1 104 ? 10.385 33.260 22.986 1.00 37.22 104 VAL A C 1
ATOM 702 O O . VAL A 1 104 ? 9.538 33.701 23.768 1.00 34.94 104 VAL A O 1
ATOM 706 N N . ASN A 1 105 ? 10.077 32.488 21.951 1.00 36.67 105 ASN A N 1
ATOM 707 C CA . ASN A 1 105 ? 8.698 32.146 21.631 1.00 37.85 105 ASN A CA 1
ATOM 708 C C . ASN A 1 105 ? 8.200 30.776 22.097 1.00 36.62 105 ASN A C 1
ATOM 709 O O . ASN A 1 105 ? 7.014 30.475 21.951 1.00 38.06 105 ASN A O 1
ATOM 714 N N . ARG A 1 106 ? 9.090 29.959 22.654 1.00 34.20 106 ARG A N 1
ATOM 715 C CA . ARG A 1 106 ? 8.726 28.617 23.109 1.00 32.35 106 ARG A CA 1
ATOM 716 C C . ARG A 1 106 ? 9.227 28.330 24.527 1.00 31.11 106 ARG A C 1
ATOM 717 O O . ARG A 1 106 ? 10.426 28.403 24.801 1.00 30.16 106 ARG A O 1
ATOM 725 N N . PHE A 1 107 ? 8.303 27.984 25.419 1.00 29.64 107 PHE A N 1
ATOM 726 C CA . PHE A 1 107 ? 8.633 27.704 26.816 1.00 29.63 107 PHE A CA 1
ATOM 727 C C . PHE A 1 107 ? 7.975 26.404 27.270 1.00 28.78 107 PHE A C 1
ATOM 728 O O . PHE A 1 107 ? 6.758 26.257 27.161 1.00 28.35 107 PHE A O 1
ATOM 736 N N . LEU A 1 108 ? 8.780 25.459 27.755 1.00 28.03 108 LEU A N 1
ATOM 737 C CA . LEU A 1 108 ? 8.262 24.175 28.245 1.00 29.94 108 LEU A CA 1
ATOM 738 C C . LEU A 1 108 ? 8.529 24.082 29.745 1.00 29.22 108 LEU A C 1
ATOM 739 O O . LEU A 1 108 ? 9.637 24.359 30.209 1.00 30.01 108 LEU A O 1
ATOM 752 N N . VAL A 1 110 ? 8.129 21.823 33.517 1.00 26.97 110 VAL A N 1
ATOM 753 C CA . VAL A 1 110 ? 7.864 20.559 34.194 1.00 27.77 110 VAL A CA 1
ATOM 754 C C . VAL A 1 110 ? 6.681 20.846 35.124 1.00 26.93 110 VAL A C 1
ATOM 755 O O . VAL A 1 110 ? 6.772 21.699 36.006 1.00 26.41 110 VAL A O 1
ATOM 759 N N . GLY A 1 111 ? 5.566 20.159 34.909 1.00 26.76 111 GLY A N 1
ATOM 760 C CA . GLY A 1 111 ? 4.399 20.375 35.740 1.00 25.55 111 GLY A CA 1
ATOM 761 C C . GLY A 1 111 ? 4.259 19.347 36.849 1.00 26.66 111 GLY A C 1
ATOM 762 O O . GLY A 1 111 ? 5.234 18.715 37.240 1.00 27.19 111 GLY A O 1
ATOM 763 N N . GLY A 1 112 ? 3.036 19.193 37.357 1.00 27.20 112 GLY A N 1
ATOM 764 C CA . GLY A 1 112 ? 2.767 18.236 38.421 1.00 25.48 112 GLY A CA 1
ATOM 765 C C . GLY A 1 112 ? 1.536 17.418 38.083 1.00 26.69 112 GLY A C 1
ATOM 766 O O . GLY A 1 112 ? 0.923 17.634 37.042 1.00 27.11 112 GLY A O 1
ATOM 767 N N . ALA A 1 113 ? 1.157 16.495 38.959 1.00 28.23 113 ALA A N 1
ATOM 768 C CA . ALA A 1 113 ? -0.010 15.654 38.715 1.00 29.56 113 ALA A CA 1
ATOM 769 C C . ALA A 1 113 ? -1.260 16.189 39.408 1.00 29.72 113 ALA A C 1
ATOM 770 O O . ALA A 1 113 ? -2.378 15.743 39.129 1.00 29.77 113 ALA A O 1
ATOM 772 N N . GLY A 1 114 ? -1.067 17.153 40.299 1.00 29.12 114 GLY A N 1
ATOM 773 C CA . GLY A 1 114 ? -2.185 17.715 41.035 1.00 29.33 114 GLY A CA 1
ATOM 774 C C . GLY A 1 114 ? -3.377 18.200 40.222 1.00 29.67 114 GLY A C 1
ATOM 775 O O . GLY A 1 114 ? -4.526 17.981 40.616 1.00 28.10 114 GLY A O 1
ATOM 776 N N . SER A 1 115 ? -3.122 18.861 39.093 1.00 29.23 115 SER A N 1
ATOM 777 C CA . SER A 1 115 ? -4.215 19.386 38.270 1.00 28.62 115 SER A CA 1
ATOM 778 C C . SER A 1 115 ? -4.863 18.386 37.322 1.00 28.80 115 SER A C 1
ATOM 779 O O . SER A 1 115 ? -5.817 18.721 36.624 1.00 30.04 115 SER A O 1
ATOM 782 N N . LEU A 1 116 ? -4.346 17.162 37.293 1.00 27.73 116 LEU A N 1
ATOM 783 C CA . LEU A 1 116 ? -4.898 16.131 36.424 1.00 28.68 116 LEU A CA 1
ATOM 784 C C . LEU A 1 116 ? -6.221 15.617 36.984 1.00 28.86 116 LEU A C 1
ATOM 785 O O . LEU A 1 116 ? -6.418 15.597 38.199 1.00 28.71 116 LEU A O 1
ATOM 790 N N . PHE A 1 117 ? -7.128 15.215 36.095 1.00 30.43 117 PHE A N 1
ATOM 791 C CA . PHE A 1 117 ? -8.419 14.679 36.517 1.00 31.93 117 PHE A CA 1
ATOM 792 C C . PHE A 1 117 ? -8.257 13.192 36.828 1.00 32.89 117 PHE A C 1
ATOM 793 O O . PHE A 1 117 ? -7.551 12.477 36.117 1.00 31.24 117 PHE A O 1
ATOM 801 N N . ILE A 1 118 ? -8.899 12.732 37.897 1.00 35.17 118 ILE A N 1
ATOM 802 C CA . ILE A 1 118 ? -8.857 11.316 38.267 1.00 36.71 118 ILE A CA 1
ATOM 803 C C . ILE A 1 118 ? -10.277 10.779 38.102 1.00 36.75 118 ILE A C 1
ATOM 804 O O . ILE A 1 118 ? -10.519 9.576 38.130 1.00 34.78 118 ILE A O 1
ATOM 809 N N . ALA A 1 119 ? -11.216 11.702 37.942 1.00 38.57 119 ALA A N 1
ATOM 810 C CA . ALA A 1 119 ? -12.618 11.369 37.735 1.00 40.15 119 ALA A CA 1
ATOM 811 C C . ALA A 1 119 ? -13.231 12.608 37.126 1.00 40.98 119 ALA A C 1
ATOM 812 O O . ALA A 1 119 ? -12.625 13.682 37.157 1.00 42.47 119 ALA A O 1
ATOM 814 N N . PRO A 1 120 ? -14.430 12.482 36.543 1.00 41.29 120 PRO A N 1
ATOM 815 C CA . PRO A 1 120 ? -15.035 13.678 35.951 1.00 41.20 120 PRO A CA 1
ATOM 816 C C . PRO A 1 120 ? -15.185 14.801 36.978 1.00 40.82 120 PRO A C 1
ATOM 817 O O . PRO A 1 120 ? -15.706 14.591 38.071 1.00 41.94 120 PRO A O 1
ATOM 821 N N . GLY A 1 121 ? -14.696 15.985 36.619 1.00 40.67 121 GLY A N 1
ATOM 822 C CA . GLY A 1 121 ? -14.775 17.140 37.496 1.00 38.92 121 GLY A CA 1
ATOM 823 C C . GLY A 1 121 ? -13.997 17.071 38.802 1.00 37.61 121 GLY A C 1
ATOM 824 O O . GLY A 1 121 ? -14.165 17.940 39.665 1.00 37.97 121 GLY A O 1
ATOM 825 N N . LEU A 1 122 ? -13.149 16.057 38.965 1.00 35.07 122 LEU A N 1
ATOM 826 C CA . LEU A 1 122 ? -12.361 15.925 40.195 1.00 33.26 122 LEU A CA 1
ATOM 827 C C . LEU A 1 122 ? -10.860 15.859 39.915 1.00 31.34 122 LEU A C 1
ATOM 828 O O . LEU A 1 122 ? -10.385 14.921 39.282 1.00 32.15 122 LEU A O 1
ATOM 833 N N . ARG A 1 123 ? -10.113 16.852 40.386 1.00 30.94 123 ARG A N 1
ATOM 834 C CA . ARG A 1 123 ? -8.666 16.849 40.177 1.00 30.70 123 ARG A CA 1
ATOM 835 C C . ARG A 1 123 ? -7.978 16.168 41.361 1.00 30.33 123 ARG A C 1
ATOM 836 O O . ARG A 1 123 ? -8.513 16.155 42.472 1.00 27.95 123 ARG A O 1
ATOM 844 N N . LEU A 1 124 ? -6.801 15.592 41.115 1.00 30.89 124 LEU A N 1
ATOM 845 C CA . LEU A 1 124 ? -6.058 14.874 42.147 1.00 32.67 124 LEU A CA 1
ATOM 846 C C . LEU A 1 124 ? -5.803 15.677 43.421 1.00 33.36 124 LEU A C 1
ATOM 847 O O . LEU A 1 124 ? -5.842 15.129 44.515 1.00 32.56 124 LEU A O 1
ATOM 860 N N . ASP A 1 126 ? -7.656 17.907 44.928 1.00 35.36 126 ASP A N 1
ATOM 861 C CA . ASP A 1 126 ? -8.858 17.991 45.746 1.00 36.00 126 ASP A CA 1
ATOM 862 C C . ASP A 1 126 ? -9.473 16.652 46.133 1.00 35.69 126 ASP A C 1
ATOM 863 O O . ASP A 1 126 ? -10.558 16.621 46.703 1.00 34.90 126 ASP A O 1
ATOM 868 N N . SER A 1 127 ? -8.786 15.554 45.840 1.00 35.79 127 SER A N 1
ATOM 869 C CA . SER A 1 127 ? -9.326 14.227 46.127 1.00 35.19 127 SER A CA 1
ATOM 870 C C . SER A 1 127 ? -8.966 13.621 47.479 1.00 35.31 127 SER A C 1
ATOM 871 O O . SER A 1 127 ? -9.693 12.770 47.996 1.00 34.39 127 SER A O 1
ATOM 874 N N . GLY A 1 128 ? -7.839 14.042 48.037 1.00 34.99 128 GLY A N 1
ATOM 875 C CA . GLY A 1 128 ? -7.404 13.499 49.311 1.00 34.13 128 GLY A CA 1
ATOM 876 C C . GLY A 1 128 ? -6.426 12.356 49.109 1.00 33.56 128 GLY A C 1
ATOM 877 O O . GLY A 1 128 ? -5.967 11.746 50.077 1.00 31.67 128 GLY A O 1
ATOM 878 N N . GLU A 1 129 ? -6.102 12.062 47.852 1.00 32.43 129 GLU A N 1
ATOM 879 C CA . GLU A 1 129 ? -5.169 10.987 47.531 1.00 34.17 129 GLU A CA 1
ATOM 880 C C . GLU A 1 129 ? -3.707 11.435 47.640 1.00 33.64 129 GLU A C 1
ATOM 881 O O . GLU A 1 129 ? -2.798 10.612 47.560 1.00 34.04 129 GLU A O 1
ATOM 887 N N . VAL A 1 130 ? -3.485 12.734 47.818 1.00 33.19 130 VAL A N 1
ATOM 888 C CA . VAL A 1 130 ? -2.127 13.269 47.928 1.00 32.55 130 VAL A CA 1
ATOM 889 C C . VAL A 1 130 ? -1.625 13.184 49.370 1.00 34.42 130 VAL A C 1
ATOM 890 O O . VAL A 1 130 ? -2.340 13.541 50.309 1.00 34.88 130 VAL A O 1
ATOM 894 N N . PRO A 1 131 ? -0.386 12.696 49.560 1.00 35.22 131 PRO A N 1
ATOM 895 C CA . PRO A 1 131 ? 0.211 12.568 50.896 1.00 36.07 131 PRO A CA 1
ATOM 896 C C . PRO A 1 131 ? 0.202 13.917 51.590 1.00 35.94 131 PRO A C 1
ATOM 897 O O . PRO A 1 131 ? 0.605 14.915 51.001 1.00 35.88 131 PRO A O 1
ATOM 901 N N . GLU A 1 132 ? -0.257 13.950 52.837 1.00 35.79 132 GLU A N 1
ATOM 902 C CA . GLU A 1 132 ? -0.336 15.199 53.591 1.00 36.12 132 GLU A CA 1
ATOM 903 C C . GLU A 1 132 ? 0.936 16.032 53.542 1.00 37.01 132 GLU A C 1
ATOM 904 O O . GLU A 1 132 ? 0.888 17.252 53.400 1.00 35.76 132 GLU A O 1
ATOM 910 N N . ASN A 1 133 ? 2.078 15.370 53.671 1.00 38.11 133 ASN A N 1
ATOM 911 C CA . ASN A 1 133 ? 3.345 16.080 53.713 1.00 39.66 133 ASN A CA 1
ATOM 912 C C . ASN A 1 133 ? 3.761 16.890 52.479 1.00 38.78 133 ASN A C 1
ATOM 913 O O . ASN A 1 133 ? 4.587 17.788 52.595 1.00 37.77 133 ASN A O 1
ATOM 918 N N . ILE A 1 134 ? 3.172 16.626 51.316 1.00 37.98 134 ILE A N 1
ATOM 919 C CA . ILE A 1 134 ? 3.540 17.389 50.117 1.00 37.90 134 ILE A CA 1
ATOM 920 C C . ILE A 1 134 ? 2.387 18.157 49.463 1.00 37.44 134 ILE A C 1
ATOM 921 O O . ILE A 1 134 ? 2.572 18.790 48.420 1.00 35.68 134 ILE A O 1
ATOM 926 N N . LEU A 1 135 ? 1.205 18.111 50.077 1.00 35.65 135 LEU A N 1
ATOM 927 C CA . LEU A 1 135 ? 0.033 18.793 49.527 1.00 35.36 135 LEU A CA 1
ATOM 928 C C . LEU A 1 135 ? 0.244 20.280 49.233 1.00 35.53 135 LEU A C 1
ATOM 929 O O . LEU A 1 135 ? -0.155 20.767 48.176 1.00 34.35 135 LEU A O 1
ATOM 934 N N . PRO A 1 136 ? 0.872 21.022 50.161 1.00 35.93 136 PRO A N 1
ATOM 935 C CA . PRO A 1 136 ? 1.107 22.457 49.946 1.00 35.34 136 PRO A CA 1
ATOM 936 C C . PRO A 1 136 ? 1.788 22.783 48.612 1.00 35.03 136 PRO A C 1
ATOM 937 O O . PRO A 1 136 ? 1.346 23.673 47.874 1.00 34.83 136 PRO A O 1
ATOM 941 N N . GLY A 1 137 ? 2.863 22.068 48.309 1.00 33.18 137 GLY A N 1
ATOM 942 C CA . GLY A 1 137 ? 3.572 22.305 47.063 1.00 33.77 137 GLY A CA 1
ATOM 943 C C . GLY A 1 137 ? 2.780 21.858 45.847 1.00 33.43 137 GLY A C 1
ATOM 944 O O . GLY A 1 137 ? 2.830 22.485 44.790 1.00 31.41 137 GLY A O 1
ATOM 945 N N . VAL A 1 138 ? 2.050 20.760 45.992 1.00 32.74 138 VAL A N 1
ATOM 946 C CA . VAL A 1 138 ? 1.247 20.243 44.891 1.00 32.47 138 VAL A CA 1
ATOM 947 C C . VAL A 1 138 ? 0.172 21.258 44.508 1.00 31.97 138 VAL A C 1
ATOM 948 O O . VAL A 1 138 ? -0.071 21.497 43.329 1.00 32.74 138 VAL A O 1
ATOM 952 N N . LYS A 1 139 ? -0.460 21.855 45.512 1.00 32.33 139 LYS A N 1
ATOM 953 C CA . LYS A 1 139 ? -1.510 22.839 45.284 1.00 32.81 139 LYS A CA 1
ATOM 954 C C . LYS A 1 139 ? -1.014 24.094 44.573 1.00 33.14 139 LYS A C 1
ATOM 955 O O . LYS A 1 139 ? -1.696 24.638 43.694 1.00 30.76 139 LYS A O 1
ATOM 961 N N . ALA A 1 140 ? 0.174 24.550 44.966 1.00 33.01 140 ALA A N 1
ATOM 962 C CA . ALA A 1 140 ? 0.769 25.753 44.400 1.00 33.14 140 ALA A CA 1
ATOM 963 C C . ALA A 1 140 ? 1.115 25.574 42.927 1.00 33.24 140 ALA A C 1
ATOM 964 O O . ALA A 1 140 ? 0.914 26.483 42.116 1.00 32.81 140 ALA A O 1
ATOM 966 N N . LEU A 1 141 ? 1.634 24.403 42.582 1.00 32.02 141 LEU A N 1
ATOM 967 C CA . LEU A 1 141 ? 1.994 24.141 41.196 1.00 31.76 141 LEU A CA 1
ATOM 968 C C . LEU A 1 141 ? 0.724 24.028 40.358 1.00 31.76 141 LEU A C 1
ATOM 969 O O . LEU A 1 141 ? 0.655 24.533 39.237 1.00 29.54 141 LEU A O 1
ATOM 974 N N . GLY A 1 142 ? -0.293 23.385 40.919 1.00 31.86 142 GLY A N 1
ATOM 975 C CA . GLY A 1 142 ? -1.544 23.229 40.199 1.00 32.49 142 GLY A CA 1
ATOM 976 C C . GLY A 1 142 ? -2.251 24.554 40.011 1.00 34.13 142 GLY A C 1
ATOM 977 O O . GLY A 1 142 ? -2.893 24.786 38.984 1.00 34.49 142 GLY A O 1
ATOM 978 N N . GLU A 1 143 ? -2.119 25.429 41.005 1.00 34.95 143 GLU A N 1
ATOM 979 C CA . GLU A 1 143 ? -2.758 26.738 40.963 1.00 36.21 143 GLU A CA 1
ATOM 980 C C . GLU A 1 143 ? -2.094 27.662 39.950 1.00 34.68 143 GLU A C 1
ATOM 981 O O . GLU A 1 143 ? -2.753 28.502 39.335 1.00 35.73 143 GLU A O 1
ATOM 987 N N . PHE A 1 144 ? -0.787 27.518 39.774 1.00 33.54 144 PHE A N 1
ATOM 988 C CA . PHE A 1 144 ? -0.084 28.350 38.807 1.00 32.70 144 PHE A CA 1
ATOM 989 C C . PHE A 1 144 ? -0.616 28.086 37.401 1.00 31.79 144 PHE A C 1
ATOM 990 O O . PHE A 1 144 ? -0.903 29.015 36.657 1.00 31.21 144 PHE A O 1
ATOM 998 N N . TYR A 1 145 ? -0.742 26.810 37.047 1.00 30.18 145 TYR A N 1
ATOM 999 C CA . TYR A 1 145 ? -1.240 26.411 35.735 1.00 31.49 145 TYR A CA 1
ATOM 1000 C C . TYR A 1 145 ? -2.674 26.886 35.540 1.00 32.16 145 TYR A C 1
ATOM 1001 O O . TYR A 1 145 ? -2.992 27.577 34.571 1.00 32.08 145 TYR A O 1
ATOM 1010 N N . LEU A 1 146 ? -3.530 26.523 36.485 1.00 32.95 146 LEU A N 1
ATOM 1011 C CA . LEU A 1 146 ? -4.948 26.863 36.432 1.00 34.95 146 LEU A CA 1
ATOM 1012 C C . LEU A 1 146 ? -5.282 28.352 36.435 1.00 36.71 146 LEU A C 1
ATOM 1013 O O . LEU A 1 146 ? -6.156 28.798 35.686 1.00 36.69 146 LEU A O 1
ATOM 1018 N N . ASN A 1 147 ? -4.595 29.124 37.271 1.00 37.26 147 ASN A N 1
ATOM 1019 C CA . ASN A 1 147 ? -4.899 30.548 37.378 1.00 38.76 147 ASN A CA 1
ATOM 1020 C C . ASN A 1 147 ? -3.984 31.511 36.632 1.00 37.78 147 ASN A C 1
ATOM 1021 O O . ASN A 1 147 ? -4.283 32.703 36.549 1.00 39.59 147 ASN A O 1
ATOM 1026 N N . PHE A 1 148 ? -2.875 31.013 36.094 1.00 36.65 148 PHE A N 1
ATOM 1027 C CA . PHE A 1 148 ? -1.966 31.875 35.353 1.00 35.89 148 PHE A CA 1
ATOM 1028 C C . PHE A 1 148 ? -1.665 31.383 33.943 1.00 35.91 148 PHE A C 1
ATOM 1029 O O . PHE A 1 148 ? -1.872 32.115 32.975 1.00 33.55 148 PHE A O 1
ATOM 1037 N N . LEU A 1 149 ? -1.186 30.150 33.818 1.00 33.14 149 LEU A N 1
ATOM 1038 C CA . LEU A 1 149 ? -0.863 29.620 32.499 1.00 33.46 149 LEU A CA 1
ATOM 1039 C C . LEU A 1 149 ? -2.057 29.574 31.562 1.00 33.09 149 LEU A C 1
ATOM 1040 O O . LEU A 1 149 ? -1.933 29.887 30.380 1.00 33.62 149 LEU A O 1
ATOM 1053 N N . LYS A 1 151 ? -4.298 31.528 31.045 1.00 36.16 151 LYS A N 1
ATOM 1054 C CA . LYS A 1 151 ? -4.674 32.817 30.471 1.00 37.36 151 LYS A CA 1
ATOM 1055 C C . LYS A 1 151 ? -3.564 33.440 29.634 1.00 35.44 151 LYS A C 1
ATOM 1056 O O . LYS A 1 151 ? -3.761 34.486 29.025 1.00 37.32 151 LYS A O 1
ATOM 1062 N N . GLU A 1 152 ? -2.402 32.797 29.608 1.00 32.80 152 GLU A N 1
ATOM 1063 C CA . GLU A 1 152 ? -1.251 33.288 28.860 1.00 31.86 152 GLU A CA 1
ATOM 1064 C C . GLU A 1 152 ? -1.374 33.052 27.353 1.00 32.11 152 GLU A C 1
ATOM 1065 O O . GLU A 1 152 ? -1.615 31.926 26.907 1.00 29.26 152 GLU A O 1
ATOM 1071 N N . LYS A 1 153 ? -1.188 34.106 26.566 1.00 31.35 153 LYS A N 1
ATOM 1072 C CA . LYS A 1 153 ? -1.282 33.983 25.117 1.00 30.86 153 LYS A CA 1
ATOM 1073 C C . LYS A 1 153 ? -0.087 34.614 24.417 1.00 31.78 153 LYS A C 1
ATOM 1074 O O . LYS A 1 153 ? 0.033 34.536 23.197 1.00 29.34 153 LYS A O 1
ATOM 1080 N N . GLU A 1 154 ? 0.805 35.225 25.188 1.00 31.81 154 GLU A N 1
ATOM 1081 C CA . GLU A 1 154 ? 1.953 35.892 24.594 1.00 32.60 154 GLU A CA 1
ATOM 1082 C C . GLU A 1 154 ? 3.211 35.054 24.430 1.00 32.09 154 GLU A C 1
ATOM 1083 O O . GLU A 1 154 ? 4.288 35.585 24.201 1.00 32.59 154 GLU A O 1
ATOM 1089 N N . ILE A 1 155 ? 3.068 33.737 24.546 1.00 31.25 155 ILE A N 1
ATOM 1090 C CA . ILE A 1 155 ? 4.183 32.821 24.345 1.00 29.57 155 ILE A CA 1
ATOM 1091 C C . ILE A 1 155 ? 3.620 31.428 24.092 1.00 29.18 155 ILE A C 1
ATOM 1092 O O . ILE A 1 155 ? 2.501 31.125 24.504 1.00 28.98 155 ILE A O 1
ATOM 1097 N N . ASP A 1 156 ? 4.367 30.584 23.389 1.00 29.93 156 ASP A N 1
ATOM 1098 C CA . ASP A 1 156 ? 3.892 29.224 23.152 1.00 31.20 156 ASP A CA 1
ATOM 1099 C C . ASP A 1 156 ? 4.399 28.350 24.295 1.00 30.31 156 ASP A C 1
ATOM 1100 O O . ASP A 1 156 ? 5.530 27.867 24.274 1.00 30.72 156 ASP A O 1
ATOM 1105 N N . TRP A 1 157 ? 3.555 28.171 25.308 1.00 29.58 157 TRP A N 1
ATOM 1106 C CA . TRP A 1 157 ? 3.911 27.381 26.482 1.00 27.23 157 TRP A CA 1
ATOM 1107 C C . TRP A 1 157 ? 3.345 25.973 26.448 1.00 26.65 157 TRP A C 1
ATOM 1108 O O . TRP A 1 157 ? 2.348 25.701 25.783 1.00 25.51 157 TRP A O 1
ATOM 1119 N N . VAL A 1 158 ? 3.992 25.083 27.189 1.00 25.29 158 VAL A N 1
ATOM 1120 C CA . VAL A 1 158 ? 3.563 23.695 27.304 1.00 25.47 158 VAL A CA 1
ATOM 1121 C C . VAL A 1 158 ? 3.855 23.284 28.745 1.00 24.48 158 VAL A C 1
ATOM 1122 O O . VAL A 1 158 ? 4.989 23.409 29.221 1.00 25.21 158 VAL A O 1
ATOM 1126 N N . PHE A 1 159 ? 2.822 22.826 29.446 1.00 23.68 159 PHE A N 1
ATOM 1127 C CA . PHE A 1 159 ? 2.936 22.381 30.837 1.00 24.13 159 PHE A CA 1
ATOM 1128 C C . PHE A 1 159 ? 2.871 20.850 30.768 1.00 23.15 159 PHE A C 1
ATOM 1129 O O . PHE A 1 159 ? 1.843 20.286 30.383 1.00 22.84 159 PHE A O 1
ATOM 1137 N N . PHE A 1 160 ? 3.957 20.174 31.137 1.00 24.03 160 PHE A N 1
ATOM 1138 C CA . PHE A 1 160 ? 3.995 18.711 31.059 1.00 24.60 160 PHE A CA 1
ATOM 1139 C C . PHE A 1 160 ? 3.776 18.029 32.417 1.00 24.05 160 PHE A C 1
ATOM 1140 O O . PHE A 1 160 ? 4.690 17.923 33.237 1.00 23.36 160 PHE A O 1
ATOM 1148 N N . SER A 1 161 ? 2.544 17.582 32.644 1.00 23.93 161 SER A N 1
ATOM 1149 C CA . SER A 1 161 ? 2.167 16.906 33.892 1.00 25.79 161 SER A CA 1
ATOM 1150 C C . SER A 1 161 ? 2.643 15.458 33.929 1.00 26.36 161 SER A C 1
ATOM 1151 O O . SER A 1 161 ? 2.169 14.627 33.151 1.00 26.92 161 SER A O 1
ATOM 1154 N N . PRO A 1 162 ? 3.581 15.128 34.834 1.00 27.37 162 PRO A N 1
ATOM 1155 C CA . PRO A 1 162 ? 4.070 13.746 34.930 1.00 27.59 162 PRO A CA 1
ATOM 1156 C C . PRO A 1 162 ? 3.000 12.880 35.591 1.00 27.99 162 PRO A C 1
ATOM 1157 O O . PRO A 1 162 ? 1.973 13.396 36.027 1.00 25.81 162 PRO A O 1
ATOM 1161 N N . ALA A 1 163 ? 3.242 11.575 35.674 1.00 27.59 163 ALA A N 1
ATOM 1162 C CA . ALA A 1 163 ? 2.311 10.658 36.332 1.00 29.38 163 ALA A CA 1
ATOM 1163 C C . ALA A 1 163 ? 2.382 10.929 37.840 1.00 30.27 163 ALA A C 1
ATOM 1164 O O . ALA A 1 163 ? 3.363 11.496 38.320 1.00 29.44 163 ALA A O 1
ATOM 1166 N N . ALA A 1 164 ? 1.361 10.512 38.585 1.00 31.55 164 ALA A N 1
ATOM 1167 C CA . ALA A 1 164 ? 1.327 10.753 40.031 1.00 33.43 164 ALA A CA 1
ATOM 1168 C C . ALA A 1 164 ? 2.564 10.265 40.783 1.00 33.57 164 ALA A C 1
ATOM 1169 O O . ALA A 1 164 ? 2.984 10.891 41.754 1.00 33.85 164 ALA A O 1
ATOM 1171 N N . ASP A 1 165 ? 3.158 9.168 40.326 1.00 33.79 165 ASP A N 1
ATOM 1172 C CA . ASP A 1 165 ? 4.344 8.613 40.972 1.00 35.83 165 ASP A CA 1
ATOM 1173 C C . ASP A 1 165 ? 5.509 8.499 39.981 1.00 35.88 165 ASP A C 1
ATOM 1174 O O . ASP A 1 165 ? 5.542 7.593 39.145 1.00 36.42 165 ASP A O 1
ATOM 1187 N N . ARG A 1 167 ? 9.700 8.246 39.547 1.00 35.16 167 ARG A N 1
ATOM 1188 C CA . ARG A 1 167 ? 10.967 7.924 40.202 1.00 36.44 167 ARG A CA 1
ATOM 1189 C C . ARG A 1 167 ? 11.978 7.436 39.174 1.00 35.21 167 ARG A C 1
ATOM 1190 O O . ARG A 1 167 ? 11.625 7.150 38.022 1.00 36.18 167 ARG A O 1
ATOM 1198 N N . PRO A 1 168 ? 13.258 7.336 39.570 1.00 34.55 168 PRO A N 1
ATOM 1199 C CA . PRO A 1 168 ? 14.263 6.860 38.620 1.00 33.65 168 PRO A CA 1
ATOM 1200 C C . PRO A 1 168 ? 13.877 5.436 38.222 1.00 34.55 168 PRO A C 1
ATOM 1201 O O . PRO A 1 168 ? 13.403 4.662 39.052 1.00 34.20 168 PRO A O 1
ATOM 1205 N N . GLY A 1 169 ? 14.057 5.106 36.951 1.00 35.40 169 GLY A N 1
ATOM 1206 C CA . GLY A 1 169 ? 13.716 3.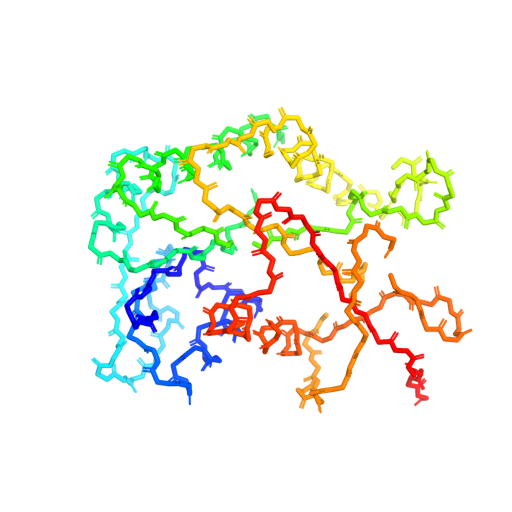779 36.471 1.00 36.22 169 GLY A CA 1
ATOM 1207 C C . GLY A 1 169 ? 14.471 3.485 35.197 1.00 37.81 169 GLY A C 1
ATOM 1208 O O . GLY A 1 169 ? 15.667 3.766 35.090 1.00 39.36 169 GLY A O 1
ATOM 1209 N N . VAL A 1 170 ? 13.770 2.932 34.217 1.00 38.43 170 VAL A N 1
ATOM 1210 C CA . VAL A 1 170 ? 14.375 2.600 32.935 1.00 38.20 170 VAL A CA 1
ATOM 1211 C C . VAL A 1 170 ? 13.804 3.491 31.842 1.00 37.68 170 VAL A C 1
ATOM 1212 O O . VAL A 1 170 ? 12.670 3.954 31.943 1.00 37.48 170 VAL A O 1
ATOM 1216 N N . ARG A 1 171 ? 14.605 3.739 30.810 1.00 37.76 171 ARG A N 1
ATOM 1217 C CA . ARG A 1 171 ? 14.175 4.518 29.654 1.00 38.42 171 ARG A CA 1
ATOM 1218 C C . ARG A 1 171 ? 13.637 3.464 28.688 1.00 37.63 171 ARG A C 1
ATOM 1219 O O . ARG A 1 171 ? 14.375 2.925 27.872 1.00 37.80 171 ARG A O 1
ATOM 1227 N N . THR A 1 172 ? 12.350 3.160 28.799 1.00 38.17 172 THR A N 1
ATOM 1228 C CA . THR A 1 172 ? 11.728 2.143 27.956 1.00 38.15 172 THR A CA 1
ATOM 1229 C C . THR A 1 172 ? 11.336 2.648 26.574 1.00 38.53 172 THR A C 1
ATOM 1230 O O . THR A 1 172 ? 11.404 1.912 25.586 1.00 39.43 172 THR A O 1
ATOM 1234 N N . GLY A 1 173 ? 10.918 3.904 26.503 1.00 37.89 173 GLY A N 1
ATOM 1235 C CA . GLY A 1 173 ? 10.503 4.465 25.235 1.00 37.62 173 GLY A CA 1
ATOM 1236 C C . GLY A 1 173 ? 9.057 4.088 24.950 1.00 37.63 173 GLY A C 1
ATOM 1237 O O . GLY A 1 173 ? 8.505 4.466 23.921 1.00 39.40 173 GLY A O 1
ATOM 1238 N N . ARG A 1 174 ? 8.439 3.342 25.864 1.00 36.15 174 ARG A N 1
ATOM 1239 C CA . ARG A 1 174 ? 7.054 2.921 25.687 1.00 34.64 174 ARG A CA 1
ATOM 1240 C C . ARG A 1 174 ? 6.143 3.439 26.797 1.00 33.24 174 ARG A C 1
ATOM 1241 O O . ARG A 1 174 ? 6.343 3.127 27.968 1.00 33.36 174 ARG A O 1
ATOM 1249 N N . TYR A 1 175 ? 5.129 4.211 26.409 1.00 31.67 175 TYR A N 1
ATOM 1250 C CA . TYR A 1 175 ? 4.182 4.790 27.355 1.00 29.36 175 TYR A CA 1
ATOM 1251 C C . TYR A 1 175 ? 3.032 5.436 26.600 1.00 28.66 175 TYR A C 1
ATOM 1252 O O . TYR A 1 175 ? 3.084 5.583 25.376 1.00 27.19 175 TYR A O 1
ATOM 1261 N N . ARG A 1 176 ? 2.007 5.830 27.344 1.00 26.68 176 ARG A N 1
ATOM 1262 C CA . ARG A 1 176 ? 0.838 6.491 26.777 1.00 28.11 176 ARG A CA 1
ATOM 1263 C C . ARG A 1 176 ? 0.925 8.007 27.016 1.00 29.04 176 ARG A C 1
ATOM 1264 O O . ARG A 1 176 ? 1.355 8.456 28.090 1.00 27.09 176 ARG A O 1
ATOM 1272 N N . LEU A 1 177 ? 0.553 8.790 26.003 1.00 27.05 177 LEU A N 1
ATOM 1273 C CA . LEU A 1 177 ? 0.544 10.245 26.123 1.00 27.93 177 LEU A CA 1
ATOM 1274 C C . LEU A 1 177 ? -0.914 10.663 26.170 1.00 28.58 177 LEU A C 1
ATOM 1275 O O . LEU A 1 177 ? -1.725 10.243 25.341 1.00 28.20 177 LEU A O 1
ATOM 1280 N N . GLY A 1 178 ? -1.253 11.478 27.162 1.00 28.97 178 GLY A N 1
ATOM 1281 C CA . GLY A 1 178 ? -2.626 11.918 27.301 1.00 27.90 178 GLY A CA 1
ATOM 1282 C C . GLY A 1 178 ? -2.731 13.423 27.318 1.00 29.06 178 GLY A C 1
ATOM 1283 O O . GLY A 1 178 ? -1.758 14.126 27.035 1.00 27.24 178 GLY A O 1
ATOM 1284 N N . LYS A 1 179 ? -3.919 13.914 27.660 1.00 28.73 179 LYS A N 1
ATOM 1285 C CA . LYS A 1 179 ? -4.164 15.344 27.715 1.00 30.58 179 LYS A CA 1
ATOM 1286 C C . LYS A 1 179 ? -4.397 15.797 29.157 1.00 29.28 179 LYS A C 1
ATOM 1287 O O . LYS A 1 179 ? -3.440 16.126 29.857 1.00 28.10 179 LYS A O 1
ATOM 1293 N N . ASP A 1 180 ? -5.651 15.786 29.614 1.00 28.24 180 ASP A N 1
ATOM 1294 C CA . ASP A 1 180 ? -5.954 16.234 30.974 1.00 30.43 180 ASP A CA 1
ATOM 1295 C C . ASP A 1 180 ? -6.329 15.166 32.001 1.00 30.92 180 ASP A C 1
ATOM 1296 O O . ASP A 1 180 ? -6.421 15.462 33.195 1.00 30.04 180 ASP A O 1
ATOM 1301 N N . ASP A 1 181 ? -6.555 13.934 31.555 1.00 31.69 181 ASP A N 1
ATOM 1302 C CA . ASP A 1 181 ? -6.912 12.859 32.481 1.00 33.16 181 ASP A CA 1
ATOM 1303 C C . ASP A 1 181 ? -5.687 12.084 32.916 1.00 31.33 181 ASP A C 1
ATOM 1304 O O . ASP A 1 181 ? -4.825 11.774 32.099 1.00 30.44 181 ASP A O 1
ATOM 1317 N N . ILE A 1 183 ? -3.215 9.210 33.683 1.00 29.50 183 ILE A N 1
ATOM 1318 C CA . ILE A 1 183 ? -3.001 7.920 33.025 1.00 30.02 183 ILE A CA 1
ATOM 1319 C C . ILE A 1 183 ? -2.689 6.826 34.050 1.00 30.62 183 ILE A C 1
ATOM 1320 O O . ILE A 1 183 ? -1.719 6.933 34.806 1.00 27.95 183 ILE A O 1
ATOM 1325 N N . VAL A 1 184 ? -3.500 5.773 34.069 1.00 32.73 184 VAL A N 1
ATOM 1326 C CA . VAL A 1 184 ? -3.284 4.677 35.010 1.00 34.53 184 VAL A CA 1
ATOM 1327 C C . VAL A 1 184 ? -3.087 3.350 34.291 1.00 35.72 184 VAL A C 1
ATOM 1328 O O . VAL A 1 184 ? -3.524 3.180 33.153 1.00 35.00 184 VAL A O 1
ATOM 1332 N N . ASP A 1 185 ? -2.420 2.415 34.957 1.00 37.67 185 ASP A N 1
ATOM 1333 C CA . ASP A 1 185 ? -2.194 1.098 34.383 1.00 40.10 185 ASP A CA 1
ATOM 1334 C C . ASP A 1 185 ? -3.358 0.178 34.752 1.00 41.96 185 ASP A C 1
ATOM 1335 O O . ASP A 1 185 ? -4.338 0.612 35.359 1.00 41.27 185 ASP A O 1
ATOM 1340 N N . ILE A 1 186 ? -3.246 -1.093 34.377 1.00 44.20 186 ILE A N 1
ATOM 1341 C CA . ILE A 1 186 ? -4.283 -2.088 34.647 1.00 45.74 186 ILE A CA 1
ATOM 1342 C C . ILE A 1 186 ? -4.611 -2.223 36.133 1.00 46.14 186 ILE A C 1
ATOM 1343 O O . ILE A 1 186 ? -5.748 -2.503 36.507 1.00 46.21 186 ILE A O 1
ATOM 1348 N N . VAL A 1 187 ? -3.609 -2.023 36.978 1.00 46.36 187 VAL A N 1
ATOM 1349 C CA . VAL A 1 187 ? -3.797 -2.138 38.419 1.00 47.00 187 VAL A CA 1
ATOM 1350 C C . VAL A 1 187 ? -4.409 -0.881 39.032 1.00 46.14 187 VAL A C 1
ATOM 1351 O O . VAL A 1 187 ? -4.869 -0.901 40.171 1.00 47.60 187 VAL A O 1
ATOM 1355 N N . GLY A 1 188 ? -4.428 0.207 38.264 1.00 44.76 188 GLY A N 1
ATOM 1356 C CA . GLY A 1 188 ? -4.989 1.450 38.761 1.00 43.62 188 GLY A CA 1
ATOM 1357 C C . GLY A 1 188 ? -3.948 2.455 39.242 1.00 42.22 188 GLY A C 1
ATOM 1358 O O . GLY A 1 188 ? -4.298 3.513 39.768 1.00 42.11 188 GLY A O 1
ATOM 1359 N N . ASN A 1 189 ? -2.670 2.133 39.073 1.00 40.30 189 ASN A N 1
ATOM 1360 C CA . ASN A 1 189 ? -1.619 3.046 39.498 1.00 40.46 189 ASN A CA 1
ATOM 1361 C C . ASN A 1 189 ? -1.092 3.915 38.363 1.00 37.58 189 ASN A C 1
ATOM 1362 O O . ASN A 1 189 ? -0.952 3.468 37.221 1.00 37.93 189 ASN A O 1
ATOM 1367 N N . SER A 1 190 ? -0.809 5.169 38.700 1.00 35.41 190 SER A N 1
ATOM 1368 C CA . SER A 1 190 ? -0.295 6.143 37.752 1.00 31.11 190 SER A CA 1
ATOM 1369 C C . SER A 1 190 ? 1.197 6.344 38.001 1.00 30.72 190 SER A C 1
ATOM 1370 O O . SER A 1 190 ? 1.592 6.947 39.007 1.00 27.93 190 SER A O 1
ATOM 1373 N N . HIS A 1 191 ? 2.026 5.843 37.089 1.00 29.37 191 HIS A N 1
ATOM 1374 C CA . HIS A 1 191 ? 3.462 5.988 37.248 1.00 30.43 191 HIS A CA 1
ATOM 1375 C C . HIS A 1 191 ? 4.240 6.147 35.941 1.00 30.34 191 HIS A C 1
ATOM 1376 O O . HIS A 1 191 ? 3.747 5.840 34.852 1.00 28.16 191 HIS A O 1
ATOM 1383 N N . ILE 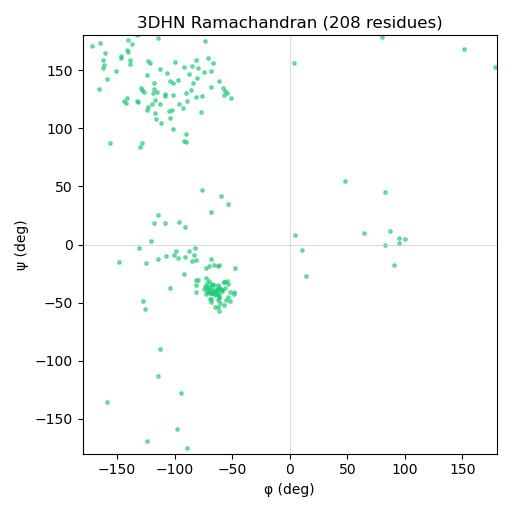A 1 192 ? 5.464 6.643 36.073 1.00 28.08 192 ILE A N 1
ATOM 1384 C CA . ILE A 1 192 ? 6.353 6.836 34.942 1.00 27.79 192 ILE A CA 1
ATOM 1385 C C . ILE A 1 192 ? 7.780 6.984 35.472 1.00 28.59 192 ILE A C 1
ATOM 1386 O O . ILE A 1 192 ? 7.990 7.442 36.601 1.00 27.00 192 ILE A O 1
ATOM 1391 N N . SER A 1 193 ? 8.761 6.598 34.666 1.00 27.75 193 SER A N 1
ATOM 1392 C CA . SER A 1 193 ? 10.147 6.744 35.089 1.00 29.18 193 SER A CA 1
ATOM 1393 C C . SER A 1 193 ? 10.601 8.157 34.752 1.00 29.74 193 SER A C 1
ATOM 1394 O O . SER A 1 193 ? 10.069 8.792 33.835 1.00 29.58 193 SER A O 1
ATOM 1397 N N . VAL A 1 194 ? 11.582 8.644 35.505 1.00 29.48 194 VAL A N 1
ATOM 1398 C CA . VAL A 1 194 ? 12.143 9.967 35.284 1.00 27.24 194 VAL A CA 1
ATOM 1399 C C . VAL A 1 194 ? 12.797 9.999 33.904 1.00 27.01 194 VAL A C 1
ATOM 1400 O O . VAL A 1 194 ? 12.704 10.990 33.185 1.00 25.59 194 VAL A O 1
ATOM 1404 N N . GLU A 1 195 ? 13.445 8.902 33.534 1.00 25.37 195 GLU A N 1
ATOM 1405 C CA . GLU A 1 195 ? 14.108 8.819 32.240 1.00 27.50 195 GLU A CA 1
ATOM 1406 C C . GLU A 1 195 ? 13.109 8.877 31.072 1.00 27.30 195 GLU A C 1
ATOM 1407 O O . GLU A 1 195 ? 13.344 9.578 30.083 1.00 26.51 195 GLU A O 1
ATOM 1413 N N . ASP A 1 196 ? 11.995 8.155 31.181 1.00 27.51 196 ASP A N 1
ATOM 1414 C CA . ASP A 1 196 ? 11.001 8.188 30.100 1.00 28.22 196 ASP A CA 1
ATOM 1415 C C . ASP A 1 196 ? 10.293 9.535 30.020 1.00 28.31 196 ASP A C 1
ATOM 1416 O O . ASP A 1 196 ? 9.906 9.975 28.927 1.00 28.89 196 ASP A O 1
ATOM 1421 N N . TYR A 1 197 ? 10.128 10.195 31.167 1.00 27.54 197 TYR A N 1
ATOM 1422 C CA . TYR A 1 197 ? 9.499 11.514 31.189 1.00 27.95 197 TYR A CA 1
ATOM 1423 C C . TYR A 1 197 ? 10.402 12.512 30.457 1.00 28.38 197 TYR A C 1
ATOM 1424 O O . TYR A 1 197 ? 9.925 13.387 29.725 1.00 29.49 197 TYR A O 1
ATOM 1433 N N . ALA A 1 198 ? 11.710 12.382 30.647 1.00 28.97 198 ALA A N 1
ATOM 1434 C CA . ALA A 1 198 ? 12.651 13.284 29.988 1.00 28.32 198 ALA A CA 1
ATOM 1435 C C . ALA A 1 198 ? 12.677 13.044 28.483 1.00 28.76 198 ALA A C 1
ATOM 1436 O O . ALA A 1 198 ? 12.719 13.993 27.692 1.00 27.61 198 ALA A O 1
ATOM 1438 N N . ALA A 1 199 ? 12.664 11.775 28.086 1.00 27.92 199 ALA A N 1
ATOM 1439 C CA . ALA A 1 199 ? 12.691 11.435 26.670 1.00 28.25 199 ALA A CA 1
ATOM 1440 C C . ALA A 1 199 ? 11.503 12.058 25.959 1.00 28.93 199 ALA A C 1
ATOM 1441 O O . ALA A 1 199 ? 11.631 12.549 24.833 1.00 29.70 199 ALA A O 1
ATOM 1443 N N . ALA A 1 200 ? 10.346 12.039 26.618 1.00 28.58 200 ALA A N 1
ATOM 1444 C CA . ALA A 1 200 ? 9.132 12.606 26.041 1.00 29.01 200 ALA A CA 1
ATOM 1445 C C . ALA A 1 200 ? 9.223 14.132 25.934 1.00 29.23 200 ALA A C 1
ATOM 1446 O O . ALA A 1 200 ? 8.814 14.721 24.926 1.00 29.91 200 ALA A O 1
ATOM 1456 N N . ILE A 1 202 ? 11.928 16.011 25.596 1.00 25.74 202 ILE A N 1
ATOM 1457 C CA . ILE A 1 202 ? 12.804 16.418 24.499 1.00 26.75 202 ILE A CA 1
ATOM 1458 C C . ILE A 1 202 ? 12.160 16.111 23.141 1.00 27.82 202 ILE A C 1
ATOM 1459 O O . ILE A 1 202 ? 12.439 16.785 22.155 1.00 28.77 202 ILE A O 1
ATOM 1464 N N . ASP A 1 203 ? 11.293 15.101 23.094 1.00 29.82 203 ASP A N 1
ATOM 1465 C CA . ASP A 1 203 ? 10.569 14.774 21.859 1.00 30.70 203 ASP A CA 1
ATOM 1466 C C . ASP A 1 203 ? 9.654 15.960 21.500 1.00 30.51 203 ASP A C 1
ATOM 1467 O O . ASP A 1 203 ? 9.532 16.329 20.326 1.00 29.33 203 ASP A O 1
ATOM 1472 N N . GLU A 1 204 ? 9.005 16.539 22.517 1.00 29.11 204 GLU A N 1
ATOM 1473 C CA . GLU A 1 204 ? 8.103 17.679 22.321 1.00 29.01 204 GLU A CA 1
ATOM 1474 C C . GLU A 1 204 ? 8.901 18.909 21.894 1.00 29.60 204 GLU A C 1
ATOM 1475 O O . GLU A 1 204 ? 8.434 19.735 21.113 1.00 28.83 204 GLU A O 1
ATOM 1481 N N . LEU A 1 205 ? 10.116 19.016 22.411 1.00 31.63 205 LEU A N 1
ATOM 1482 C CA . LEU A 1 205 ? 11.006 20.117 22.077 1.00 33.08 205 LEU A CA 1
ATOM 1483 C C . LEU A 1 205 ? 11.483 19.996 20.626 1.00 33.90 205 LEU A C 1
ATOM 1484 O O . LEU A 1 205 ? 11.452 20.963 19.862 1.00 34.23 205 LEU A O 1
ATOM 1489 N N . GLU A 1 206 ? 11.918 18.798 20.250 1.00 34.46 206 GLU A N 1
ATOM 1490 C CA . GLU A 1 206 ? 12.427 18.545 18.908 1.00 37.36 206 GLU A CA 1
ATOM 1491 C C . GLU A 1 206 ? 11.345 18.518 17.817 1.00 37.21 206 GLU A C 1
ATOM 1492 O O . GLU A 1 206 ? 11.550 19.052 16.729 1.00 36.94 206 GLU A O 1
ATOM 1498 N N . HIS A 1 207 ? 10.210 17.886 18.103 1.00 37.27 207 HIS A N 1
ATOM 1499 C CA . HIS A 1 207 ? 9.101 17.808 17.148 1.00 38.57 207 HIS A CA 1
ATOM 1500 C C . HIS A 1 207 ? 7.800 18.226 17.829 1.00 37.63 207 HIS A C 1
ATOM 1501 O O . HIS A 1 207 ? 7.027 17.390 18.292 1.00 37.57 207 HIS A O 1
ATOM 1508 N N . PRO A 1 208 ? 7.542 19.536 17.894 1.00 38.11 208 PRO A N 1
ATOM 1509 C CA . PRO A 1 208 ? 6.341 20.096 18.524 1.00 38.17 208 PRO A CA 1
ATOM 1510 C C . PRO A 1 208 ? 4.992 19.519 18.091 1.00 37.51 208 PRO A C 1
ATOM 1511 O O . PRO A 1 208 ? 4.664 19.490 16.903 1.00 38.28 208 PRO A O 1
ATOM 1515 N N . LYS A 1 209 ? 4.220 19.070 19.079 1.00 36.06 209 LYS A N 1
ATOM 1516 C CA . LYS A 1 209 ? 2.889 18.517 18.858 1.00 35.11 209 LYS A CA 1
ATOM 1517 C C . LYS A 1 209 ? 1.873 19.278 19.712 1.00 33.06 209 LYS A C 1
ATOM 1518 O O . LYS A 1 209 ? 0.667 19.178 19.491 1.00 31.46 209 LYS A O 1
ATOM 1524 N N . HIS A 1 210 ? 2.365 20.030 20.694 1.00 30.62 210 HIS A N 1
ATOM 1525 C CA . HIS A 1 210 ? 1.488 20.780 21.584 1.00 29.77 210 HIS A CA 1
ATOM 1526 C C . HIS A 1 210 ? 1.785 22.276 21.624 1.00 28.17 210 HIS A C 1
ATOM 1527 O O . HIS A 1 210 ? 2.943 22.696 21.530 1.00 28.28 210 HIS A O 1
ATOM 1534 N N . HIS A 1 211 ? 0.727 23.069 21.775 1.00 26.61 211 HIS A N 1
ATOM 1535 C CA . HIS A 1 211 ? 0.852 24.525 21.826 1.00 26.07 211 HIS A CA 1
ATOM 1536 C C . HIS A 1 211 ? -0.087 25.168 22.835 1.00 24.77 211 HIS A C 1
ATOM 1537 O O . HIS A 1 211 ? -1.300 24.961 22.790 1.00 22.98 211 HIS A O 1
ATOM 1544 N N . GLN A 1 212 ? 0.484 25.965 23.732 1.00 23.90 212 GLN A N 1
ATOM 1545 C CA . GLN A 1 212 ? -0.290 26.669 24.751 1.00 25.98 212 GLN A CA 1
ATOM 1546 C C . GLN A 1 212 ? -1.263 25.720 25.438 1.00 25.88 212 GLN A C 1
ATOM 1547 O O . GLN A 1 212 ? -2.471 25.971 25.479 1.00 29.34 212 GLN A O 1
ATOM 1553 N N . GLU A 1 213 ? -0.737 24.624 25.976 1.00 26.49 213 GLU A N 1
ATOM 1554 C CA . GLU A 1 213 ? -1.581 23.648 26.655 1.00 25.81 213 GLU A CA 1
ATOM 1555 C C . GLU A 1 213 ? -0.793 22.664 27.517 1.00 24.62 213 GLU A C 1
ATOM 1556 O O . GLU A 1 213 ? 0.443 22.634 27.506 1.00 22.97 213 GLU A O 1
ATOM 1562 N N . ARG A 1 214 ? -1.526 21.851 28.261 1.00 25.16 214 ARG A N 1
ATOM 1563 C CA . ARG A 1 214 ? -0.921 20.844 29.120 1.00 24.03 214 ARG A CA 1
ATOM 1564 C C . ARG A 1 214 ? -1.135 19.466 28.511 1.00 24.52 214 ARG A C 1
ATOM 1565 O O . ARG A 1 214 ? -2.136 19.236 27.817 1.00 23.10 214 ARG A O 1
ATOM 1573 N N . PHE A 1 215 ? -0.175 18.566 28.729 1.00 22.06 215 PHE A N 1
ATOM 1574 C CA . PHE A 1 215 ? -0.332 17.183 28.300 1.00 23.38 215 PHE A CA 1
ATOM 1575 C C . PHE A 1 215 ? 0.279 16.318 29.396 1.00 24.86 215 PHE A C 1
ATOM 1576 O O . PHE A 1 215 ? 0.943 16.840 30.307 1.00 24.55 215 PHE A O 1
ATOM 1584 N N . THR A 1 216 ? 0.032 15.009 29.346 1.00 24.82 216 THR A N 1
ATOM 1585 C CA . THR A 1 216 ? 0.517 14.128 30.390 1.00 26.32 216 THR A CA 1
ATOM 1586 C C . THR A 1 216 ? 1.029 12.784 29.880 1.00 26.93 216 THR A C 1
ATOM 1587 O O . THR A 1 216 ? 0.935 12.474 28.690 1.00 26.74 216 THR A O 1
ATOM 1591 N N . ILE A 1 217 ? 1.556 11.980 30.796 1.00 26.18 217 ILE A N 1
ATOM 1592 C CA . ILE A 1 217 ? 2.147 10.702 30.437 1.00 25.30 217 ILE A CA 1
ATOM 1593 C C . ILE A 1 217 ? 1.934 9.661 31.535 1.00 26.90 217 ILE A C 1
ATOM 1594 O O . ILE A 1 217 ? 1.663 10.010 32.691 1.00 24.92 217 ILE A O 1
ATOM 1599 N N . GLY A 1 218 ? 2.071 8.388 31.172 1.00 27.22 218 GLY A N 1
ATOM 1600 C CA . GLY A 1 218 ? 1.912 7.317 32.144 1.00 28.65 218 GLY A CA 1
ATOM 1601 C C . GLY A 1 218 ? 2.068 5.943 31.523 1.00 29.06 218 GLY A C 1
ATOM 1602 O O . GLY A 1 218 ? 1.819 5.774 30.333 1.00 30.17 218 GLY A O 1
ATOM 1603 N N . TYR A 1 219 ? 2.487 4.960 32.316 1.00 29.32 219 TYR A N 1
ATOM 1604 C CA . TYR A 1 219 ? 2.639 3.596 31.814 1.00 27.30 219 TYR A CA 1
ATOM 1605 C C . TYR A 1 219 ? 1.278 2.897 31.747 1.00 28.59 219 TYR A C 1
ATOM 1606 O O . TYR A 1 219 ? 0.366 3.220 32.512 1.00 27.78 219 TYR A O 1
ATOM 1615 N N . LEU A 1 220 ? 1.149 1.944 30.828 1.00 29.16 220 LEU A N 1
ATOM 1616 C CA . LEU A 1 220 ? -0.081 1.175 30.681 1.00 31.72 220 LEU A CA 1
ATOM 1617 C C . LEU A 1 220 ? 0.136 -0.218 31.285 1.00 33.44 220 LEU A C 1
ATOM 1618 O O . LEU A 1 220 ? -0.760 -0.774 31.916 1.00 34.07 220 LEU A O 1
ATOM 1623 N N . GLU A 1 221 ? 1.336 -0.765 31.109 1.00 34.79 221 GLU A N 1
ATOM 1624 C CA . GLU A 1 221 ? 1.663 -2.088 31.644 1.00 38.22 221 GLU A CA 1
ATOM 1625 C C . GLU A 1 221 ? 2.044 -2.013 33.120 1.00 39.77 221 GLU A C 1
ATOM 1626 O O . GLU A 1 221 ? 2.449 -0.960 33.618 1.00 38.20 221 GLU A O 1
ATOM 1632 N N . HIS A 1 222 ? 1.928 -3.141 33.815 1.00 41.77 222 HIS A N 1
ATOM 1633 C CA . HIS A 1 222 ? 2.257 -3.192 35.234 1.00 43.76 222 HIS A CA 1
ATOM 1634 C C . HIS A 1 222 ? 3.450 -4.093 35.554 1.00 45.42 222 HIS A C 1
ATOM 1635 O O . HIS A 1 222 ? 3.514 -5.242 35.114 1.00 45.33 222 HIS A O 1
ATOM 1642 N N . HIS A 1 223 ? 4.387 -3.557 36.333 1.00 47.57 223 HIS A N 1
ATOM 1643 C CA . HIS A 1 223 ? 5.573 -4.303 36.744 1.00 49.40 223 HIS A CA 1
ATOM 1644 C C . HIS A 1 223 ? 5.152 -5.441 37.672 1.00 49.42 223 HIS A C 1
ATOM 1645 O O . HIS A 1 223 ? 4.098 -5.375 38.301 1.00 50.59 223 HIS A O 1
ATOM 1652 N N . HIS A 1 224 ? 5.973 -6.484 37.763 1.00 50.09 224 HIS A N 1
ATOM 1653 C CA . HIS A 1 224 ? 5.665 -7.609 38.642 1.00 49.61 224 HIS A CA 1
ATOM 1654 C C . HIS A 1 224 ? 6.677 -7.733 39.774 1.00 49.02 224 HIS A C 1
ATOM 1655 O O . HIS A 1 224 ? 7.883 -7.860 39.469 1.00 48.37 224 HIS A O 1
#